Protein AF-A0A969YZE5-F1 (afdb_monomer)

Secondary structure (DSSP, 8-state):
-HHHHHHHHHHHHHHHHHHHHHHHHHHHHHHHHHH-HHHHTT-HHHHHHHHHHHHHHHHHHHHHHHHHHHHHHGGGTTS--S------HHHHHHHHHHHHHHHHHHHHHHHHHHHHHHHHHHTTS--TTSSHHHHHHHHHHHHHHHHHHHHHHHHHHHHHHHHHHHHHHHHHHGGGS--

pLDDT: mean 70.55, std 10.94, range [41.16, 87.12]

Nearest PDB structures (foldseek):
  9b8o-assembly1_b  TM=4.687E-01  e=3.119E+00  Rattus norvegicus
  7uwa-assembly1_i  TM=3.955E-01  e=4.416E+00  Citrus x limon

Solvent-accessible surface area (backbone atoms only — not comparable to full-atom values): 9768 Å² total; per-residue (Å²): 108,71,71,40,52,54,38,26,49,53,35,43,52,51,18,52,52,36,42,54,51,30,54,52,49,51,53,53,52,51,51,47,41,72,76,37,52,83,59,43,72,76,50,56,67,73,65,50,51,58,48,54,47,34,46,51,50,18,52,49,40,48,70,40,16,66,59,50,15,48,61,73,55,57,84,62,81,82,82,69,89,84,76,76,98,68,84,47,72,64,54,57,50,28,48,49,38,29,51,51,10,47,50,35,31,62,65,19,49,55,60,43,51,53,47,49,53,47,50,66,60,40,74,79,52,94,69,97,69,78,60,60,67,59,46,52,51,30,50,49,40,30,51,51,10,49,48,33,39,75,37,18,68,59,53,43,52,51,52,51,50,53,54,53,57,62,59,55,50,64,66,54,57,61,62,65,75,80,112

Foldseek 3Di:
DVLLVVLLVLLLVLLVVLVVVLVVLVVVLVVCCVVPVPVCVVCVPLSCVLSVVSNVVSVVSNVCSSVLSCVLPVVPPPDDDDDDPDDDPLSVQLSVLLSVLVSLQSVLVSQLVSLVVCVVVCVVPDDPDDSVVSNVVSVVSNVSSVCSNVCSNVVSVVVVVVVVVVVVVVVVVVVVVVD

Structure (mmCIF, N/CA/C/O backbone):
data_AF-A0A969YZE5-F1
#
_entry.id   AF-A0A969YZE5-F1
#
loop_
_atom_site.group_PDB
_atom_site.id
_atom_site.type_symbol
_atom_site.label_atom_id
_atom_site.label_alt_id
_atom_site.label_comp_id
_atom_site.label_asym_id
_atom_site.label_entity_id
_atom_site.label_seq_id
_atom_site.pdbx_PDB_ins_code
_atom_site.Cartn_x
_atom_site.Cartn_y
_atom_site.Cartn_z
_atom_site.occupancy
_atom_site.B_iso_or_equiv
_atom_site.auth_seq_id
_atom_site.auth_comp_id
_atom_site.auth_asym_id
_atom_site.auth_atom_id
_atom_site.pdbx_PDB_model_num
ATOM 1 N N . MET A 1 1 ? -1.142 8.779 23.238 1.00 59.53 1 MET A N 1
ATOM 2 C CA . MET A 1 1 ? 0.160 8.074 23.204 1.00 59.53 1 MET A CA 1
ATOM 3 C C . MET A 1 1 ? 0.037 6.647 22.682 1.00 59.53 1 MET A C 1
ATOM 5 O O . MET A 1 1 ? 0.421 6.433 21.545 1.00 59.53 1 MET A O 1
ATOM 9 N N . ILE A 1 2 ? -0.582 5.699 23.399 1.00 72.25 2 ILE A N 1
ATOM 10 C CA . ILE A 1 2 ? -0.561 4.268 23.009 1.00 72.25 2 ILE A CA 1
ATOM 11 C C . ILE A 1 2 ? -1.170 3.996 21.608 1.00 72.25 2 ILE A C 1
ATOM 13 O O . ILE A 1 2 ? -0.608 3.236 20.824 1.00 72.25 2 ILE A O 1
ATOM 17 N N . LYS A 1 3 ? -2.274 4.667 21.228 1.00 71.25 3 LYS A N 1
ATOM 18 C CA . LYS A 1 3 ? -2.877 4.526 19.879 1.00 71.25 3 LYS A CA 1
ATOM 19 C C . LYS A 1 3 ? -1.911 4.936 18.749 1.00 71.25 3 LYS A C 1
ATOM 21 O O . LYS A 1 3 ? -1.867 4.299 17.699 1.00 71.25 3 LYS A O 1
ATOM 26 N N . GLU A 1 4 ? -1.125 5.988 18.979 1.00 75.12 4 GLU A N 1
ATOM 27 C CA . GLU A 1 4 ? -0.140 6.495 18.013 1.00 75.12 4 GLU A CA 1
ATOM 28 C C . GLU A 1 4 ? 1.061 5.552 17.895 1.00 75.12 4 GLU A C 1
ATOM 30 O O . GLU A 1 4 ? 1.593 5.351 16.802 1.00 75.12 4 GLU A O 1
ATOM 35 N N . GLU A 1 5 ? 1.464 4.927 19.001 1.00 76.19 5 GLU A N 1
ATOM 36 C CA . GLU A 1 5 ? 2.539 3.934 19.019 1.00 76.19 5 GLU A CA 1
ATOM 37 C C . GLU A 1 5 ? 2.156 2.684 18.223 1.00 76.19 5 GLU A C 1
ATOM 39 O O . GLU A 1 5 ? 2.938 2.239 17.384 1.00 76.19 5 GLU A O 1
ATOM 44 N N . ILE A 1 6 ? 0.931 2.172 18.393 1.00 79.06 6 ILE A N 1
ATOM 45 C CA . ILE A 1 6 ? 0.433 1.006 17.643 1.00 79.06 6 ILE A CA 1
ATOM 46 C C . ILE A 1 6 ? 0.342 1.312 16.147 1.00 79.06 6 ILE A C 1
ATOM 48 O O . ILE A 1 6 ? 0.820 0.532 15.321 1.00 79.06 6 ILE A O 1
ATOM 52 N N . SER A 1 7 ? -0.229 2.461 15.776 1.00 74.62 7 SER A N 1
ATOM 53 C CA . SER A 1 7 ? -0.308 2.859 14.367 1.00 74.62 7 SER A CA 1
ATOM 54 C C . SER A 1 7 ? 1.078 3.101 13.760 1.00 74.62 7 SER A C 1
ATOM 56 O O . SER A 1 7 ? 1.314 2.732 12.607 1.00 74.62 7 SER A O 1
ATOM 58 N N . GLY A 1 8 ? 2.011 3.663 14.532 1.00 76.81 8 GLY A N 1
ATOM 59 C CA . GLY A 1 8 ? 3.400 3.835 14.115 1.00 76.81 8 GLY A CA 1
ATOM 60 C C . GLY A 1 8 ? 4.111 2.496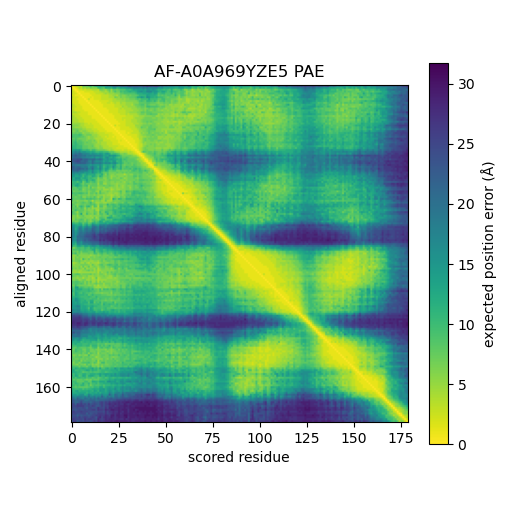 13.922 1.00 76.81 8 GLY A C 1
ATOM 61 O O . GLY A 1 8 ? 4.838 2.320 12.948 1.00 76.81 8 GLY A O 1
ATOM 62 N N . LEU A 1 9 ? 3.867 1.523 14.801 1.00 82.25 9 LEU A N 1
ATOM 63 C CA . LEU A 1 9 ? 4.423 0.177 14.681 1.00 82.25 9 LEU A CA 1
ATOM 64 C C . LEU A 1 9 ? 3.881 -0.544 13.440 1.00 82.25 9 LEU A C 1
ATOM 66 O O . LEU A 1 9 ? 4.660 -1.110 12.677 1.00 82.25 9 LEU A O 1
ATOM 70 N N . ALA A 1 10 ? 2.577 -0.448 13.176 1.00 78.94 10 ALA A N 1
ATOM 71 C CA . ALA A 1 10 ? 1.969 -1.026 11.979 1.00 78.94 10 ALA A CA 1
ATOM 72 C C . ALA A 1 10 ? 2.532 -0.414 10.684 1.00 78.94 10 ALA A C 1
ATOM 74 O O . ALA A 1 10 ? 2.828 -1.134 9.731 1.00 78.94 10 ALA A O 1
ATOM 75 N N . CYS A 1 11 ? 2.758 0.903 10.657 1.00 77.69 11 CYS A N 1
ATOM 76 C CA . CYS A 1 11 ? 3.344 1.574 9.496 1.00 77.69 11 CYS A CA 1
ATOM 77 C C . CYS A 1 11 ? 4.835 1.221 9.304 1.00 77.69 11 CYS A C 1
ATOM 79 O O . CYS A 1 11 ? 5.296 1.084 8.168 1.00 77.69 11 CYS A O 1
ATOM 81 N N . LYS A 1 12 ? 5.585 0.978 10.389 1.00 80.81 12 LYS A N 1
ATOM 82 C CA . LYS A 1 12 ? 6.951 0.425 10.317 1.00 80.81 12 LYS A CA 1
ATOM 83 C C . LYS A 1 12 ? 6.967 -1.000 9.772 1.00 80.81 12 LYS A C 1
ATOM 85 O O . LYS A 1 12 ? 7.773 -1.288 8.894 1.00 80.81 12 LYS A O 1
ATOM 90 N N . ILE A 1 13 ? 6.065 -1.871 10.230 1.00 83.88 13 ILE A N 1
ATOM 91 C CA . ILE A 1 13 ? 5.930 -3.239 9.699 1.00 83.88 13 ILE A CA 1
ATOM 92 C C . ILE A 1 13 ? 5.617 -3.196 8.199 1.00 83.88 13 ILE A C 1
ATOM 94 O O . ILE A 1 13 ? 6.260 -3.894 7.418 1.00 83.88 13 ILE A O 1
ATOM 98 N N . LEU A 1 14 ? 4.696 -2.321 7.782 1.00 78.31 14 LEU A N 1
ATOM 99 C CA . LEU A 1 14 ? 4.384 -2.106 6.369 1.00 78.31 14 LEU A CA 1
ATOM 100 C C . LEU A 1 14 ? 5.613 -1.638 5.574 1.00 78.31 14 LEU A C 1
ATOM 102 O O . LEU A 1 14 ? 5.843 -2.098 4.460 1.00 78.31 14 LEU A O 1
ATOM 106 N N . SER A 1 15 ? 6.437 -0.769 6.158 1.00 78.19 15 SER A N 1
ATOM 107 C CA . SER A 1 15 ? 7.680 -0.304 5.533 1.00 78.19 15 SER A CA 1
ATOM 108 C C . SER A 1 15 ? 8.686 -1.448 5.339 1.00 78.19 15 SER A C 1
ATOM 110 O O . SER A 1 15 ? 9.260 -1.578 4.261 1.00 78.19 15 SER A O 1
ATOM 112 N N . VAL A 1 16 ? 8.862 -2.321 6.341 1.00 82.38 16 VAL A N 1
ATOM 113 C CA . VAL A 1 16 ? 9.716 -3.522 6.222 1.00 82.38 16 VAL A CA 1
ATOM 114 C C . VAL A 1 16 ? 9.190 -4.459 5.137 1.00 82.38 16 VAL A C 1
ATOM 116 O O . VAL A 1 16 ? 9.967 -4.941 4.316 1.00 82.38 16 VAL A O 1
ATOM 119 N N . PHE A 1 17 ? 7.875 -4.678 5.089 1.00 82.38 17 PHE A N 1
ATOM 120 C CA . PHE A 1 17 ? 7.246 -5.486 4.045 1.00 82.38 17 PHE A CA 1
ATOM 121 C C . PHE A 1 17 ? 7.561 -4.951 2.639 1.00 82.38 17 PHE A C 1
ATOM 123 O O . PHE A 1 17 ? 7.931 -5.724 1.757 1.00 82.38 17 PHE A O 1
ATOM 130 N N . LEU A 1 18 ? 7.484 -3.634 2.433 1.00 77.00 18 LEU A N 1
ATOM 131 C CA . LEU A 1 18 ? 7.808 -3.014 1.144 1.00 77.00 18 LEU A CA 1
ATOM 132 C C . LEU A 1 18 ? 9.277 -3.175 0.760 1.00 77.00 18 LEU A C 1
ATOM 134 O O . LEU A 1 18 ? 9.576 -3.390 -0.411 1.00 77.00 18 LEU A O 1
ATOM 138 N N . ILE A 1 19 ? 10.191 -3.120 1.731 1.00 78.75 19 ILE A N 1
ATOM 139 C CA . ILE A 1 19 ? 11.612 -3.392 1.483 1.00 78.75 19 ILE A CA 1
ATOM 140 C C . ILE A 1 19 ? 11.794 -4.839 1.012 1.00 78.75 19 ILE A C 1
ATOM 142 O O . ILE A 1 19 ? 12.461 -5.066 0.005 1.00 78.75 19 ILE A O 1
ATOM 146 N N . ILE A 1 20 ? 11.162 -5.810 1.682 1.00 83.25 20 ILE A N 1
ATOM 147 C CA . ILE A 1 20 ? 11.205 -7.228 1.281 1.00 83.25 20 ILE A CA 1
ATOM 148 C C . ILE A 1 20 ? 10.655 -7.401 -0.140 1.00 83.25 20 ILE A C 1
ATOM 150 O O . ILE A 1 20 ? 11.254 -8.093 -0.964 1.00 83.25 20 ILE A O 1
ATOM 154 N N . GLN A 1 21 ? 9.542 -6.737 -0.451 1.00 77.56 21 GLN A N 1
ATOM 155 C CA . GLN A 1 21 ? 8.945 -6.777 -1.782 1.00 77.56 21 GLN A CA 1
ATOM 156 C C . GLN A 1 21 ? 9.867 -6.146 -2.839 1.00 77.56 21 GLN A C 1
ATOM 158 O O . GLN A 1 21 ? 10.036 -6.709 -3.920 1.00 77.56 21 GLN A O 1
ATOM 163 N N . GLY A 1 22 ? 10.539 -5.040 -2.506 1.00 74.50 22 GLY A N 1
ATOM 164 C CA . GLY A 1 22 ? 11.567 -4.423 -3.343 1.00 74.50 22 GLY A CA 1
ATOM 165 C C . GLY A 1 22 ? 12.735 -5.370 -3.627 1.00 74.50 22 GLY A C 1
ATOM 166 O O . GLY A 1 22 ? 13.152 -5.493 -4.775 1.00 74.50 22 GLY A O 1
ATOM 167 N N . VAL A 1 23 ? 13.213 -6.111 -2.622 1.00 80.62 23 VAL A N 1
ATOM 168 C CA . VAL A 1 23 ? 14.259 -7.137 -2.799 1.00 80.62 23 VAL A CA 1
ATOM 169 C C . VAL A 1 23 ? 13.782 -8.273 -3.708 1.00 80.62 23 VAL A C 1
ATOM 171 O O . VAL A 1 23 ? 14.517 -8.702 -4.595 1.00 80.62 23 VAL A O 1
ATOM 174 N N . SER A 1 24 ? 12.539 -8.734 -3.554 1.00 79.81 24 SER A N 1
ATOM 175 C CA . SER A 1 24 ? 11.957 -9.738 -4.457 1.00 79.81 24 SER A CA 1
ATOM 176 C C . SER A 1 24 ? 11.864 -9.226 -5.901 1.00 79.81 24 SER A C 1
ATOM 178 O O . SER A 1 24 ? 12.155 -9.967 -6.842 1.00 79.81 24 SER A O 1
ATOM 180 N N . ALA A 1 25 ? 11.550 -7.943 -6.095 1.00 74.25 25 ALA A N 1
ATOM 181 C CA . ALA A 1 25 ? 11.562 -7.324 -7.416 1.00 74.25 25 ALA A CA 1
ATOM 182 C C . ALA A 1 25 ? 12.969 -7.310 -8.046 1.00 74.25 25 ALA A C 1
ATOM 184 O O . ALA A 1 25 ? 13.076 -7.535 -9.251 1.00 74.25 25 ALA A O 1
ATOM 185 N N . ILE A 1 26 ? 14.042 -7.138 -7.252 1.00 76.94 26 ILE A N 1
ATOM 186 C CA . ILE A 1 26 ? 15.436 -7.271 -7.733 1.00 76.94 26 ILE A CA 1
ATOM 187 C C . ILE A 1 26 ? 15.661 -8.663 -8.322 1.00 76.94 26 ILE A C 1
ATOM 189 O O . ILE A 1 26 ? 16.202 -8.782 -9.420 1.00 76.94 26 ILE A O 1
ATOM 193 N N . ALA A 1 27 ? 15.232 -9.711 -7.614 1.00 78.94 27 ALA A N 1
ATOM 194 C CA . ALA A 1 27 ? 15.405 -11.086 -8.073 1.00 78.94 27 ALA A CA 1
ATOM 195 C C . ALA A 1 27 ? 14.699 -11.323 -9.419 1.00 78.94 27 ALA A C 1
ATOM 197 O O . ALA A 1 27 ? 15.311 -11.849 -10.346 1.00 78.94 27 ALA A O 1
ATOM 198 N N . ASN A 1 28 ? 13.460 -10.843 -9.566 1.00 76.12 28 ASN A N 1
ATOM 199 C CA . ASN A 1 28 ? 12.699 -10.963 -10.815 1.00 76.12 28 ASN A CA 1
ATOM 200 C C . ASN A 1 28 ? 13.362 -10.219 -11.982 1.00 76.12 28 ASN A C 1
ATOM 202 O O . ASN A 1 28 ? 13.435 -10.736 -13.097 1.00 76.12 28 ASN A O 1
ATOM 206 N N . VAL A 1 29 ? 13.875 -9.015 -11.720 1.00 73.94 29 VAL A N 1
ATOM 207 C CA . VAL A 1 29 ? 14.637 -8.223 -12.692 1.00 73.94 29 VAL A CA 1
ATOM 208 C C . VAL A 1 29 ? 15.894 -8.967 -13.142 1.00 73.94 29 VAL A C 1
ATOM 210 O O . VAL A 1 29 ? 16.181 -9.031 -14.339 1.00 73.94 29 VAL A O 1
ATOM 213 N N . LEU A 1 30 ? 16.623 -9.568 -12.202 1.00 77.38 30 LEU A N 1
ATOM 214 C CA . LEU A 1 30 ? 17.835 -10.324 -12.495 1.00 77.38 30 LEU A CA 1
ATOM 215 C C . LEU A 1 30 ? 17.526 -11.559 -13.355 1.00 77.38 30 LEU A C 1
ATOM 217 O O . LEU A 1 30 ? 18.186 -11.786 -14.368 1.00 77.38 30 LEU A O 1
ATOM 221 N N . THR A 1 31 ? 16.478 -12.315 -13.011 1.00 77.94 31 THR A N 1
ATOM 222 C CA . THR A 1 31 ? 16.008 -13.462 -13.804 1.00 77.94 31 THR A CA 1
ATOM 223 C C . THR A 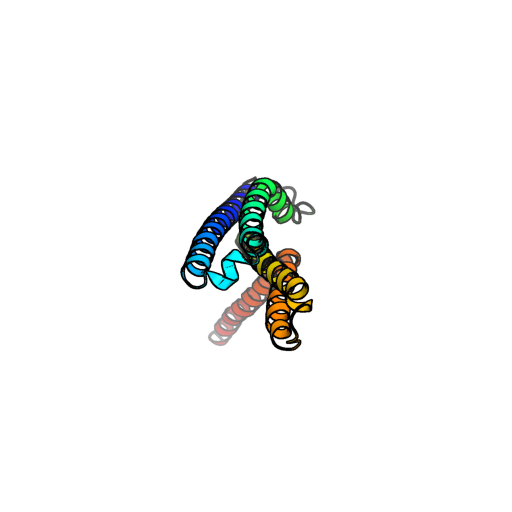1 31 ? 15.595 -13.047 -15.216 1.00 77.94 31 THR A C 1
ATOM 225 O O . THR A 1 31 ? 15.929 -13.743 -16.178 1.00 77.94 31 THR A O 1
ATOM 228 N N . TYR A 1 32 ? 14.918 -11.906 -15.367 1.00 70.50 32 TYR A N 1
ATOM 229 C CA . TYR A 1 32 ? 14.543 -11.367 -16.677 1.00 70.50 32 TYR A CA 1
ATOM 230 C C . TYR A 1 32 ? 15.773 -11.044 -17.535 1.00 70.50 32 TYR A C 1
ATOM 232 O O . TYR A 1 32 ? 15.811 -11.392 -18.716 1.00 70.50 32 TYR A O 1
ATOM 240 N N . TYR A 1 33 ? 16.810 -10.454 -16.935 1.00 71.75 33 TYR A N 1
ATOM 241 C CA . TYR A 1 33 ? 18.056 -10.130 -17.631 1.00 71.75 33 TYR A CA 1
ATOM 242 C C . TYR A 1 33 ? 18.802 -11.385 -18.113 1.00 71.75 33 TYR A C 1
ATOM 244 O O . TYR A 1 33 ? 19.289 -11.418 -19.242 1.00 71.75 33 TYR A O 1
ATOM 252 N N . ILE A 1 34 ? 18.835 -12.440 -17.291 1.00 79.12 34 ILE A N 1
ATOM 253 C CA . ILE A 1 34 ? 19.466 -13.726 -17.634 1.00 79.12 34 ILE A CA 1
ATOM 254 C C . ILE A 1 34 ? 18.684 -14.455 -18.737 1.00 79.12 34 ILE A C 1
ATOM 256 O O . ILE A 1 34 ? 19.278 -15.010 -19.658 1.00 79.12 34 ILE A O 1
ATOM 260 N N . THR A 1 35 ? 17.351 -14.450 -18.661 1.00 79.62 35 THR A N 1
ATOM 261 C CA . THR A 1 35 ? 16.489 -15.247 -19.554 1.00 79.62 35 THR A CA 1
ATOM 262 C C . THR A 1 35 ? 16.233 -14.555 -20.898 1.00 79.62 35 THR A C 1
ATOM 264 O O . THR A 1 35 ? 15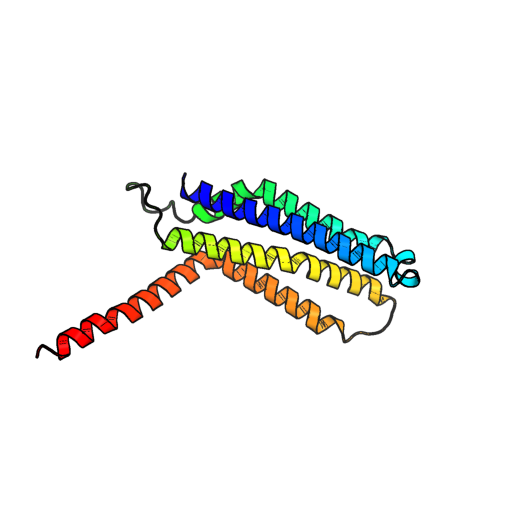.887 -15.205 -21.881 1.00 79.62 35 THR A O 1
ATOM 267 N N . SER A 1 36 ? 16.369 -13.228 -20.980 1.00 69.12 36 SER A N 1
ATOM 268 C CA . SER A 1 36 ? 16.076 -12.447 -22.194 1.00 69.12 36 SER A CA 1
ATOM 269 C C . SER A 1 36 ? 17.115 -11.343 -22.457 1.00 69.12 36 SER A C 1
ATOM 271 O O . SER A 1 36 ? 16.783 -10.151 -22.464 1.00 69.12 36 SER A O 1
ATOM 273 N N . PRO A 1 37 ? 18.377 -11.715 -22.751 1.00 67.06 37 PRO A N 1
ATOM 274 C CA . PRO A 1 37 ? 19.487 -10.767 -22.884 1.00 67.06 37 PRO A CA 1
ATOM 275 C C . PRO A 1 37 ? 19.309 -9.761 -24.036 1.00 67.06 37 PRO A C 1
ATOM 277 O O . PRO A 1 37 ? 19.717 -8.605 -23.920 1.00 67.06 37 PRO A O 1
ATOM 280 N N . ASN A 1 38 ? 18.628 -10.150 -25.121 1.00 66.69 38 ASN A N 1
ATOM 281 C CA . ASN A 1 38 ? 18.410 -9.281 -26.288 1.00 66.69 38 ASN A CA 1
ATOM 282 C C . ASN A 1 38 ? 17.476 -8.087 -26.016 1.00 66.69 38 ASN A C 1
ATOM 284 O O . ASN A 1 38 ? 17.569 -7.072 -26.705 1.00 66.69 38 ASN A O 1
ATOM 288 N N . ILE A 1 39 ? 16.583 -8.188 -25.026 1.00 61.41 39 ILE A N 1
ATOM 289 C CA . ILE A 1 39 ? 15.653 -7.109 -24.653 1.00 61.41 39 ILE A CA 1
ATOM 290 C C . ILE A 1 39 ? 16.242 -6.291 -23.496 1.00 61.41 39 ILE A C 1
ATOM 292 O O . ILE A 1 39 ? 16.177 -5.061 -23.513 1.00 61.41 39 ILE A O 1
ATOM 296 N N . GLY A 1 40 ? 16.894 -6.960 -22.536 1.00 56.16 40 GLY A N 1
ATOM 297 C CA . GLY A 1 40 ? 17.511 -6.323 -21.369 1.00 56.16 40 GLY A CA 1
ATOM 298 C C . GLY A 1 40 ? 18.617 -5.320 -21.711 1.00 56.16 40 GLY A C 1
ATOM 299 O O . GLY A 1 40 ? 18.756 -4.309 -21.025 1.00 56.16 40 GLY A O 1
ATOM 300 N N . ASN A 1 41 ? 19.362 -5.543 -22.797 1.00 59.78 41 ASN A N 1
ATOM 301 C CA . ASN A 1 41 ? 20.464 -4.659 -23.185 1.00 59.78 41 ASN A CA 1
ATOM 302 C C . ASN A 1 41 ? 20.018 -3.430 -24.002 1.00 59.78 41 ASN A C 1
ATOM 304 O O . ASN A 1 41 ? 20.753 -2.453 -24.109 1.00 59.78 41 ASN A O 1
ATOM 308 N N . LYS A 1 42 ? 18.805 -3.459 -24.575 1.00 62.78 42 LYS A N 1
ATOM 309 C CA . LYS A 1 42 ? 18.295 -2.387 -25.446 1.00 62.78 42 LYS A CA 1
ATOM 310 C C . LYS A 1 42 ? 17.679 -1.225 -24.654 1.00 62.78 42 LYS A C 1
ATOM 312 O O . LYS A 1 42 ? 17.691 -0.096 -25.132 1.00 62.78 42 LYS A O 1
ATOM 317 N N . TYR A 1 43 ? 17.193 -1.490 -23.435 1.00 61.19 43 TYR A N 1
ATOM 318 C CA . TYR A 1 43 ? 16.569 -0.491 -22.555 1.00 61.19 43 TYR A CA 1
ATOM 319 C C . TYR A 1 43 ? 16.887 -0.740 -21.067 1.00 61.19 43 TYR A C 1
ATOM 321 O O . TYR A 1 43 ? 15.974 -1.006 -20.280 1.00 61.19 43 TYR A O 1
ATOM 329 N N . PRO A 1 44 ? 18.159 -0.626 -20.635 1.00 60.22 44 PRO A N 1
ATOM 330 C CA . PRO A 1 44 ? 18.531 -0.894 -19.244 1.00 60.22 44 PRO A CA 1
ATOM 331 C C . PRO A 1 44 ? 17.790 0.025 -18.253 1.00 60.22 44 PRO A C 1
ATOM 333 O O . PRO A 1 44 ? 17.400 -0.412 -17.174 1.00 60.22 44 PRO A O 1
ATOM 336 N N . GLY A 1 45 ? 17.504 1.277 -18.635 1.00 58.97 45 GLY A N 1
ATOM 337 C CA . GLY A 1 45 ? 16.854 2.262 -17.762 1.00 58.97 45 GLY A CA 1
ATOM 338 C C . GLY A 1 45 ? 15.418 1.921 -17.338 1.00 58.97 45 GLY A C 1
ATOM 339 O O . GLY A 1 45 ? 15.030 2.239 -16.217 1.00 58.97 45 GLY A O 1
ATOM 340 N N . ASN A 1 46 ? 14.640 1.230 -18.180 1.00 59.09 46 ASN A N 1
ATOM 341 C CA . ASN A 1 46 ? 13.234 0.917 -17.874 1.00 59.09 46 ASN A CA 1
ATOM 342 C C . ASN A 1 46 ? 13.101 -0.176 -16.795 1.00 59.09 46 ASN A C 1
ATOM 344 O O . ASN A 1 46 ? 12.079 -0.284 -16.124 1.00 59.09 46 ASN A O 1
ATOM 348 N N . ILE A 1 47 ? 14.158 -0.967 -16.602 1.00 63.34 47 ILE A N 1
ATOM 349 C CA . ILE A 1 47 ? 14.193 -2.096 -15.670 1.00 63.34 47 ILE A CA 1
ATOM 350 C C . ILE A 1 47 ? 14.588 -1.637 -14.255 1.00 63.34 47 ILE A C 1
ATOM 352 O O . ILE A 1 47 ? 14.023 -2.107 -13.268 1.00 63.34 47 ILE A O 1
ATOM 356 N N . PHE A 1 48 ? 15.515 -0.678 -14.136 1.00 67.19 48 PHE A N 1
ATOM 357 C CA . PHE A 1 48 ? 15.951 -0.147 -12.836 1.00 67.19 48 PHE A CA 1
ATOM 358 C C . PHE A 1 48 ? 14.970 0.862 -12.224 1.00 67.19 48 PHE A C 1
ATOM 360 O O . PHE A 1 48 ? 14.934 1.024 -11.004 1.00 67.19 48 PHE A O 1
ATOM 367 N N . PHE A 1 49 ? 14.152 1.524 -13.045 1.00 68.31 49 PHE A N 1
ATOM 368 C CA . PHE A 1 49 ? 13.198 2.538 -12.592 1.00 68.31 49 PHE A CA 1
ATOM 369 C C . PHE A 1 49 ? 12.181 2.030 -11.547 1.00 68.31 49 PHE A C 1
ATOM 371 O O . PHE A 1 49 ? 12.088 2.639 -10.477 1.00 68.31 49 PHE A O 1
ATOM 378 N N . PRO A 1 50 ? 11.461 0.907 -11.764 1.00 67.50 50 PRO A N 1
ATOM 379 C CA . PRO A 1 50 ? 10.548 0.374 -10.751 1.00 67.50 50 PRO A CA 1
ATOM 380 C C . PRO A 1 50 ? 11.283 -0.066 -9.477 1.00 67.50 50 PRO A C 1
ATOM 382 O O . PRO A 1 50 ? 10.739 0.072 -8.384 1.00 67.50 50 PRO A O 1
ATOM 385 N N . LEU A 1 51 ? 12.534 -0.526 -9.594 1.00 69.25 51 LEU A N 1
ATOM 386 C CA . LEU A 1 51 ? 13.358 -0.953 -8.464 1.00 69.25 51 LEU A CA 1
ATOM 387 C C . LEU A 1 51 ? 13.643 0.190 -7.487 1.00 69.25 51 LEU A C 1
ATOM 389 O O . LEU A 1 51 ? 13.381 0.093 -6.287 1.00 69.25 51 LEU A O 1
ATOM 393 N N . ILE A 1 52 ? 14.164 1.290 -8.035 1.00 73.75 52 ILE A N 1
ATOM 394 C CA . ILE A 1 52 ? 14.459 2.513 -7.291 1.00 73.75 52 ILE A CA 1
ATOM 395 C C . ILE A 1 52 ? 13.177 3.023 -6.651 1.00 73.75 52 ILE A C 1
ATOM 397 O O . ILE A 1 52 ? 13.190 3.408 -5.488 1.00 73.75 52 ILE A O 1
ATOM 401 N N . PHE A 1 53 ? 12.058 2.944 -7.368 1.00 72.12 53 PHE A N 1
ATOM 402 C CA . PHE A 1 53 ? 10.777 3.416 -6.874 1.00 72.12 53 PHE A CA 1
ATOM 403 C C . PHE A 1 53 ? 10.261 2.629 -5.657 1.00 72.12 53 PHE A C 1
ATOM 405 O O . PHE A 1 53 ? 9.820 3.251 -4.693 1.00 72.12 53 PHE A O 1
ATOM 412 N N . TYR A 1 54 ? 10.368 1.293 -5.642 1.00 70.81 54 TYR A N 1
ATOM 413 C CA . TYR A 1 54 ? 9.997 0.477 -4.472 1.00 70.81 54 TYR A CA 1
ATOM 414 C C . TYR A 1 54 ? 10.833 0.817 -3.233 1.00 70.81 54 TYR A C 1
ATOM 416 O O . TYR A 1 54 ? 10.286 0.985 -2.141 1.00 70.81 54 TYR A O 1
ATOM 424 N N . VAL A 1 55 ? 12.151 0.958 -3.396 1.00 74.50 55 VAL A N 1
ATOM 425 C CA . VAL A 1 55 ? 13.062 1.300 -2.291 1.00 74.50 55 VAL A CA 1
ATOM 426 C C . VAL A 1 55 ? 12.780 2.711 -1.777 1.00 74.50 55 VAL A C 1
ATOM 428 O O . VAL A 1 55 ? 12.695 2.930 -0.568 1.00 74.50 55 VAL A O 1
ATOM 431 N N . LEU A 1 56 ? 12.570 3.662 -2.688 1.00 80.56 56 LEU A N 1
ATOM 432 C CA . LEU A 1 56 ? 12.284 5.054 -2.354 1.00 80.56 56 LEU A CA 1
ATOM 433 C C . LEU A 1 56 ? 10.929 5.178 -1.646 1.00 80.56 56 LEU A C 1
ATOM 435 O O . LEU A 1 56 ? 10.853 5.852 -0.623 1.00 80.56 56 LEU A O 1
ATOM 439 N N . LEU A 1 57 ? 9.896 4.456 -2.098 1.00 74.38 57 LEU A N 1
ATOM 440 C CA . LEU A 1 57 ? 8.607 4.353 -1.403 1.00 74.38 57 LEU A CA 1
ATOM 441 C C . LEU A 1 57 ? 8.741 3.740 -0.007 1.00 74.38 57 LEU A C 1
ATOM 443 O O . LEU A 1 57 ? 8.143 4.259 0.932 1.00 74.38 57 LEU A O 1
ATOM 447 N N . GLY A 1 58 ? 9.518 2.665 0.149 1.00 76.75 58 GLY A N 1
ATOM 448 C CA . GLY A 1 58 ? 9.751 2.030 1.449 1.00 76.75 58 GLY A CA 1
ATOM 449 C C . GLY A 1 58 ? 10.425 2.975 2.448 1.00 76.75 58 GLY A C 1
ATOM 450 O O . GLY A 1 58 ? 9.973 3.102 3.586 1.00 76.75 58 GLY A O 1
ATOM 451 N N . ILE A 1 59 ? 11.456 3.705 2.007 1.00 79.69 59 ILE A N 1
ATOM 452 C CA . ILE A 1 59 ? 12.143 4.724 2.818 1.00 79.69 59 ILE A CA 1
ATOM 453 C C . ILE A 1 59 ? 11.197 5.884 3.144 1.00 79.69 59 ILE A C 1
ATOM 455 O O . ILE A 1 59 ? 11.155 6.353 4.285 1.00 79.69 59 ILE A O 1
ATOM 459 N N . LEU A 1 60 ? 10.410 6.337 2.166 1.00 77.00 60 LEU A N 1
ATOM 460 C CA . LEU A 1 60 ? 9.453 7.418 2.366 1.00 77.00 60 LEU A CA 1
ATOM 461 C C . LEU A 1 60 ? 8.393 7.012 3.395 1.00 77.00 60 LEU A C 1
ATOM 463 O O . LEU A 1 60 ? 8.143 7.766 4.330 1.00 77.00 60 LEU A O 1
ATOM 467 N N . LEU A 1 61 ? 7.829 5.805 3.299 1.00 73.75 61 LEU A N 1
ATOM 468 C CA . LEU A 1 61 ? 6.886 5.297 4.298 1.00 73.75 61 LEU A CA 1
ATOM 469 C C . LEU A 1 61 ? 7.516 5.175 5.684 1.00 73.75 61 LEU A C 1
ATOM 471 O O . LEU A 1 61 ? 6.865 5.521 6.670 1.00 73.75 61 LEU A O 1
ATOM 475 N N . TRP A 1 62 ? 8.778 4.756 5.771 1.00 80.50 62 TRP A N 1
ATOM 476 C CA . TRP A 1 62 ? 9.483 4.669 7.046 1.00 80.50 62 TRP A CA 1
ATOM 477 C C . TRP A 1 62 ? 9.593 6.039 7.728 1.00 80.50 62 TRP A C 1
ATOM 479 O O . TRP A 1 62 ? 9.268 6.179 8.908 1.00 80.50 62 TRP A O 1
ATOM 489 N N . ILE A 1 63 ? 9.991 7.073 6.979 1.00 77.75 63 ILE A N 1
ATOM 490 C CA . ILE A 1 63 ? 10.112 8.448 7.488 1.00 77.75 63 ILE A CA 1
ATOM 491 C C . ILE A 1 63 ? 8.731 9.030 7.821 1.00 77.75 63 ILE A C 1
ATOM 493 O O . ILE A 1 63 ? 8.539 9.653 8.869 1.00 77.75 63 ILE A O 1
ATOM 497 N N . PHE A 1 64 ? 7.742 8.810 6.953 1.00 76.62 64 PHE A N 1
ATOM 498 C CA . PHE A 1 64 ? 6.389 9.337 7.125 1.00 76.62 64 PHE A CA 1
ATOM 499 C C . PHE A 1 64 ? 5.540 8.544 8.120 1.00 76.62 64 PHE A C 1
ATOM 501 O O . PHE A 1 64 ? 4.487 9.041 8.514 1.00 76.62 64 PHE A O 1
ATOM 508 N N . SER A 1 65 ? 6.000 7.387 8.601 1.00 75.88 65 SER A N 1
ATOM 509 C CA . SER A 1 65 ? 5.300 6.526 9.564 1.00 75.88 65 SER A CA 1
ATOM 510 C C . SER A 1 65 ? 4.776 7.298 10.776 1.00 75.88 65 SER A C 1
ATOM 512 O O . SER A 1 65 ? 3.613 7.171 11.159 1.00 75.88 65 SER A O 1
ATOM 514 N N . ASN A 1 66 ? 5.599 8.181 11.346 1.00 73.31 66 ASN A N 1
ATOM 515 C CA . ASN A 1 66 ? 5.204 8.984 12.505 1.00 73.31 66 ASN A CA 1
ATOM 516 C C . ASN A 1 66 ? 4.149 10.049 12.155 1.00 73.31 66 ASN A C 1
ATOM 518 O O . ASN A 1 66 ? 3.308 10.394 12.984 1.00 73.31 66 ASN A O 1
ATOM 522 N N . LYS A 1 67 ? 4.175 10.577 10.926 1.00 74.81 67 LYS A N 1
ATOM 523 C CA . LYS A 1 67 ? 3.232 11.597 10.442 1.00 74.81 67 LYS A CA 1
ATOM 524 C C . LYS A 1 67 ? 1.894 10.971 10.030 1.00 74.81 67 LYS A C 1
ATOM 526 O O . LYS A 1 67 ? 0.844 11.537 10.324 1.00 74.81 67 LYS A O 1
ATOM 531 N N . LEU A 1 68 ? 1.938 9.789 9.414 1.00 72.00 68 LEU A N 1
ATOM 532 C CA . LEU A 1 68 ? 0.779 8.969 9.057 1.00 72.00 68 LEU A CA 1
ATOM 533 C C . LEU A 1 68 ? 0.057 8.452 10.300 1.00 72.00 68 LEU A C 1
ATOM 535 O O . LEU A 1 68 ? -1.162 8.569 10.365 1.00 72.00 68 LEU A O 1
ATOM 539 N N . SER A 1 69 ? 0.798 7.985 11.309 1.00 71.50 69 SER A N 1
ATOM 540 C CA . SER A 1 69 ? 0.224 7.577 12.597 1.00 71.50 69 SER A CA 1
ATOM 541 C C . SER A 1 69 ? -0.585 8.708 13.235 1.00 71.50 69 SER A C 1
ATOM 543 O O . SER A 1 69 ? -1.764 8.533 13.539 1.00 71.50 69 SER A O 1
ATOM 545 N N . LYS A 1 70 ? -0.010 9.916 13.303 1.00 73.12 70 LYS A N 1
ATOM 546 C CA . LYS A 1 70 ? -0.731 11.104 13.782 1.00 73.12 70 LYS A CA 1
ATOM 547 C C . LYS A 1 70 ? -1.962 11.423 12.938 1.00 73.12 70 LYS A C 1
ATOM 549 O O . LYS A 1 70 ? -2.980 11.821 13.481 1.00 73.12 70 LYS A O 1
ATOM 554 N N . MET A 1 71 ? -1.910 11.263 11.617 1.00 69.75 71 MET A N 1
ATOM 555 C CA . MET A 1 71 ? -3.081 11.488 10.761 1.00 69.75 71 MET A CA 1
ATOM 556 C C . MET A 1 71 ? -4.194 10.458 11.017 1.00 69.75 71 MET A C 1
ATOM 558 O O . MET A 1 71 ? -5.371 10.818 11.004 1.00 69.75 71 MET A O 1
ATOM 562 N N . MET A 1 72 ? -3.832 9.198 11.275 1.00 67.56 72 MET A N 1
ATOM 563 C CA . MET A 1 72 ? -4.775 8.113 11.561 1.00 67.56 72 MET A CA 1
ATOM 564 C C . MET A 1 72 ? -5.456 8.274 12.929 1.00 67.56 72 MET A C 1
ATOM 566 O O . MET A 1 72 ? -6.627 7.917 13.059 1.00 67.56 72 MET A O 1
ATOM 570 N N . THR A 1 73 ? -4.769 8.849 13.923 1.00 67.50 73 THR A N 1
ATOM 571 C CA . THR A 1 73 ? -5.281 9.031 15.295 1.00 67.50 73 THR A CA 1
ATOM 572 C C . THR A 1 73 ? -5.904 10.405 15.563 1.00 67.50 73 THR A C 1
ATOM 574 O O . THR A 1 73 ? -6.797 10.518 16.399 1.00 67.50 73 THR A O 1
ATOM 577 N N . LYS A 1 74 ? -5.490 11.466 14.854 1.00 63.16 74 LYS A N 1
ATOM 578 C CA . LYS A 1 74 ? -5.905 12.858 15.137 1.00 63.16 74 LYS A CA 1
ATOM 579 C C . LYS A 1 74 ? -7.383 13.150 14.868 1.00 63.16 74 LYS A C 1
ATOM 581 O O . LYS A 1 74 ? -7.912 14.126 15.384 1.00 63.16 74 LYS A O 1
ATOM 586 N N . LYS A 1 75 ? -8.092 12.318 14.103 1.00 57.19 75 LYS A N 1
ATOM 587 C CA . LYS A 1 75 ? -9.524 12.536 13.811 1.00 57.19 75 LYS A CA 1
ATOM 588 C C . LYS A 1 75 ? -10.465 12.257 14.999 1.00 57.19 75 LYS A C 1
ATOM 590 O O . LYS A 1 75 ? -11.675 12.288 14.815 1.00 57.19 75 LYS A O 1
ATOM 595 N N . GLU A 1 76 ? -9.928 11.943 16.174 1.00 54.38 76 GLU A N 1
ATOM 596 C CA . GLU A 1 76 ? -10.688 11.593 17.383 1.00 54.38 76 GLU A CA 1
ATOM 597 C C . GLU A 1 76 ? -10.560 12.641 18.502 1.00 54.38 76 GLU A C 1
ATOM 599 O O . GLU A 1 76 ? -11.232 12.545 19.520 1.00 54.38 76 GLU A O 1
ATOM 604 N N . SER A 1 77 ? -9.733 13.676 18.326 1.00 47.44 77 SER A N 1
ATOM 605 C CA . SER A 1 77 ? -9.451 14.671 19.368 1.00 47.44 77 SER A CA 1
ATOM 606 C C . SER A 1 77 ? -10.386 15.886 19.330 1.00 47.44 77 SER A C 1
ATOM 608 O O . SER A 1 77 ? -9.922 17.012 19.506 1.00 47.44 77 SER A O 1
ATOM 610 N N . SER A 1 78 ? -11.672 15.684 19.044 1.00 44.78 78 SER A N 1
ATOM 611 C CA . SER A 1 78 ? -12.660 16.772 19.048 1.00 44.78 78 SER A CA 1
ATOM 612 C C . SER A 1 78 ? -13.739 16.646 20.116 1.00 44.78 78 SER A C 1
ATOM 614 O O . SER A 1 78 ? -14.455 17.624 20.268 1.00 44.78 78 SER A O 1
ATOM 616 N N . A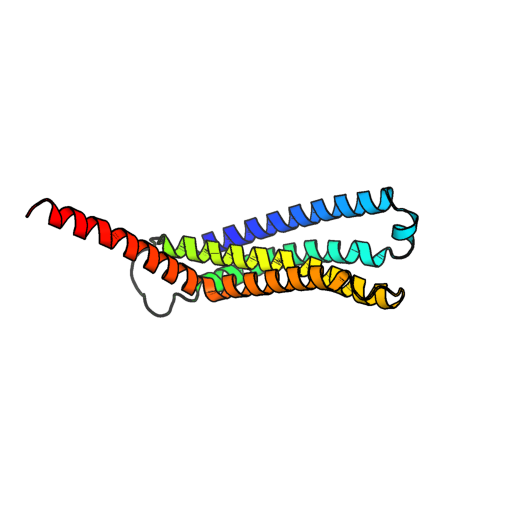SP A 1 79 ? -13.871 15.524 20.842 1.00 45.41 79 ASP A N 1
ATOM 617 C CA . ASP A 1 79 ? -15.008 15.416 21.775 1.00 45.41 79 ASP A CA 1
ATOM 618 C C . ASP A 1 79 ? -14.888 14.442 22.961 1.00 45.41 79 ASP A C 1
ATOM 620 O O . ASP A 1 79 ? -15.903 14.070 23.518 1.00 45.41 79 ASP A O 1
ATOM 624 N N . ASP A 1 80 ? -13.691 14.030 23.393 1.00 43.66 80 ASP A N 1
ATOM 625 C CA . ASP A 1 80 ? -13.566 13.291 24.667 1.00 43.66 80 ASP A CA 1
ATOM 626 C C . ASP A 1 80 ? -12.250 13.641 25.371 1.00 43.66 80 ASP A C 1
ATOM 628 O O . ASP A 1 80 ? -11.256 12.908 25.392 1.00 43.66 80 ASP A O 1
ATOM 632 N N . SER A 1 81 ? -12.229 14.847 25.933 1.00 47.12 81 SER A N 1
ATOM 633 C CA . SER A 1 81 ? -11.357 15.169 27.056 1.00 47.12 81 SER A CA 1
ATOM 634 C C . SER A 1 81 ? -11.870 14.430 28.294 1.00 47.12 81 SER A C 1
ATOM 636 O O . SER A 1 81 ? -12.972 14.719 28.746 1.00 47.12 81 SER A O 1
ATOM 638 N N . ASN A 1 82 ? -11.031 13.557 28.858 1.00 49.84 82 ASN A N 1
ATOM 639 C CA . ASN A 1 82 ? -11.259 12.709 30.037 1.00 49.84 82 ASN A CA 1
ATOM 640 C C . ASN A 1 82 ? -12.051 11.421 29.777 1.00 49.84 82 ASN A C 1
ATOM 642 O O . ASN A 1 82 ? -13.261 11.393 29.912 1.00 49.84 82 ASN A O 1
ATOM 646 N N . GLU A 1 83 ? -11.340 10.321 29.525 1.00 41.16 83 GLU A N 1
ATOM 647 C CA . GLU A 1 83 ? -11.261 9.194 30.467 1.00 41.16 83 GLU A CA 1
ATOM 648 C C . GLU A 1 83 ? -10.514 8.010 29.835 1.00 41.16 83 GLU A C 1
ATOM 650 O O . GLU A 1 83 ? -10.878 7.490 28.789 1.00 41.16 83 GLU A O 1
ATOM 655 N N . ASN A 1 84 ? -9.475 7.560 30.540 1.00 43.69 84 ASN A N 1
ATOM 656 C CA . ASN A 1 84 ? -8.846 6.246 30.446 1.00 43.69 84 ASN A CA 1
ATOM 657 C C . ASN A 1 84 ? -8.213 5.819 29.106 1.00 43.69 84 ASN A C 1
ATOM 659 O O . ASN A 1 84 ? -8.827 5.646 28.061 1.00 43.69 84 ASN A O 1
ATOM 663 N N . THR A 1 85 ? -6.930 5.491 29.219 1.00 54.56 85 THR A N 1
ATOM 664 C CA . THR A 1 85 ? -5.998 4.794 28.316 1.00 54.56 85 THR A CA 1
ATOM 665 C C . THR A 1 85 ? -6.469 3.423 27.789 1.00 54.56 85 THR A C 1
ATOM 667 O O . THR A 1 85 ? -5.648 2.562 27.474 1.00 54.56 85 THR A O 1
ATOM 670 N N . LYS A 1 86 ? -7.775 3.175 27.664 1.00 65.88 86 LYS A N 1
ATOM 671 C CA . LYS A 1 86 ? -8.320 1.929 27.131 1.00 65.88 86 LYS A CA 1
ATOM 672 C C . LYS A 1 86 ? -8.415 2.008 25.612 1.00 65.88 86 LYS A C 1
ATOM 674 O O . LYS A 1 86 ? -9.237 2.722 25.049 1.00 65.88 86 LYS A O 1
ATOM 679 N N . ILE A 1 87 ? -7.559 1.236 24.950 1.00 68.50 87 ILE A N 1
ATOM 680 C CA . ILE A 1 87 ? -7.684 0.966 23.520 1.00 68.50 87 ILE A CA 1
ATOM 681 C C . ILE A 1 87 ? -9.013 0.245 23.305 1.00 68.50 87 ILE A C 1
ATOM 683 O O . ILE A 1 87 ? -9.226 -0.853 23.823 1.00 68.50 87 ILE A O 1
ATOM 687 N N . THR A 1 88 ? -9.907 0.867 22.547 1.00 78.25 88 THR A N 1
ATOM 688 C CA . THR A 1 88 ? -11.188 0.261 22.196 1.00 78.25 88 THR A CA 1
ATOM 689 C C . THR A 1 88 ? -10.979 -0.651 20.984 1.00 78.25 88 THR A C 1
ATOM 691 O O . THR A 1 88 ? -10.195 -0.313 20.096 1.00 78.25 88 THR A O 1
ATOM 694 N N . PRO A 1 89 ? -11.686 -1.791 20.869 1.00 77.56 89 PRO A N 1
ATOM 695 C CA . PRO A 1 89 ? -11.616 -2.647 19.680 1.00 77.56 89 PRO A CA 1
ATOM 696 C C . PRO A 1 89 ? -11.835 -1.892 18.355 1.00 77.56 89 PRO A C 1
ATOM 698 O O . PRO A 1 89 ? -11.207 -2.207 17.346 1.00 77.56 89 PRO A O 1
ATOM 701 N N . ASN A 1 90 ? -12.660 -0.840 18.379 1.00 76.88 90 ASN A N 1
ATOM 702 C CA . ASN A 1 90 ? -12.900 0.046 17.238 1.00 76.88 90 ASN A CA 1
ATOM 703 C C . ASN A 1 90 ? -11.639 0.806 16.796 1.00 76.88 90 ASN A C 1
ATOM 705 O O . ASN A 1 90 ? -11.439 0.997 15.598 1.00 76.88 90 ASN A O 1
ATOM 709 N N . ASP A 1 91 ? -10.770 1.195 17.735 1.00 74.81 91 ASP A N 1
ATOM 710 C CA . ASP A 1 91 ? -9.516 1.895 17.437 1.00 74.81 91 ASP A CA 1
ATOM 711 C C . ASP A 1 91 ? -8.568 0.982 16.659 1.00 74.81 91 ASP A C 1
ATOM 713 O O . ASP A 1 91 ? -8.010 1.368 15.633 1.00 74.81 91 ASP A O 1
ATOM 717 N N . ILE A 1 92 ? -8.429 -0.267 17.117 1.00 80.69 92 ILE A N 1
ATOM 718 C CA . ILE A 1 92 ? -7.589 -1.282 16.468 1.00 80.69 92 ILE A CA 1
ATOM 719 C C . ILE A 1 92 ? -8.117 -1.571 15.065 1.00 80.69 92 ILE A C 1
ATOM 721 O O . ILE A 1 92 ? -7.347 -1.639 14.105 1.00 80.69 92 ILE A O 1
ATOM 725 N N . GLN A 1 93 ? -9.435 -1.705 14.927 1.00 80.69 93 GLN A N 1
ATOM 726 C CA . GLN A 1 93 ? -10.070 -1.966 13.644 1.00 80.69 93 GLN A CA 1
ATOM 727 C C . GLN A 1 93 ? -9.870 -0.805 12.659 1.00 80.69 93 GLN A C 1
ATOM 729 O O . GLN A 1 93 ? -9.538 -1.020 11.493 1.00 80.69 93 GLN A O 1
ATOM 734 N N . ARG A 1 94 ? -9.994 0.434 13.140 1.00 78.38 94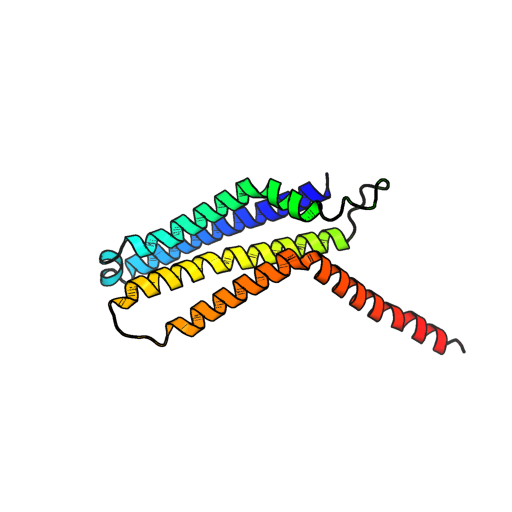 ARG A N 1
ATOM 735 C CA . ARG A 1 94 ? -9.754 1.649 12.356 1.00 78.38 94 ARG A CA 1
ATOM 736 C C . ARG A 1 94 ? -8.309 1.744 11.877 1.00 78.38 94 ARG A C 1
ATOM 738 O O . ARG A 1 94 ? -8.072 2.038 10.702 1.00 78.38 94 ARG A O 1
ATOM 745 N N . ILE A 1 95 ? -7.352 1.482 12.769 1.00 79.94 95 ILE A N 1
ATOM 746 C CA . ILE A 1 95 ? -5.922 1.441 12.437 1.00 79.94 95 ILE A CA 1
ATOM 747 C C . ILE A 1 95 ? -5.677 0.354 11.386 1.00 79.94 95 ILE A C 1
ATOM 749 O O . ILE A 1 95 ? -5.040 0.623 10.373 1.00 79.94 95 ILE A O 1
ATOM 753 N N . SER A 1 96 ? -6.257 -0.834 11.567 1.00 79.81 96 SER A N 1
ATOM 754 C CA . SER A 1 96 ? -6.096 -1.966 10.647 1.00 79.81 96 SER A CA 1
ATOM 755 C C . SER A 1 96 ? -6.612 -1.650 9.243 1.00 79.81 96 SER A C 1
ATOM 757 O O . SER A 1 96 ? -5.885 -1.855 8.275 1.00 79.81 96 SER A O 1
ATOM 759 N N . PHE A 1 97 ? -7.815 -1.079 9.110 1.00 82.75 97 PHE A N 1
ATOM 760 C CA . PHE A 1 97 ? -8.328 -0.655 7.802 1.00 82.75 97 PHE A CA 1
ATOM 761 C C . PHE A 1 97 ? -7.477 0.445 7.176 1.00 82.75 97 PHE A C 1
ATOM 763 O O . PHE A 1 97 ? -7.207 0.397 5.981 1.00 82.75 97 PHE A O 1
ATOM 770 N N . SER A 1 98 ? -6.995 1.401 7.969 1.00 79.19 98 SER A N 1
ATOM 771 C CA . SER A 1 98 ? -6.139 2.472 7.453 1.00 79.19 98 SER A CA 1
ATOM 772 C C . SER A 1 98 ? -4.806 1.920 6.925 1.00 79.19 98 SER A C 1
ATOM 774 O O . SER A 1 98 ? -4.354 2.314 5.851 1.00 79.19 98 SER A O 1
ATOM 776 N N . VAL A 1 99 ? -4.205 0.954 7.625 1.00 80.19 99 VAL A N 1
ATOM 777 C CA . VAL A 1 99 ? -2.994 0.246 7.174 1.00 80.19 99 VAL A CA 1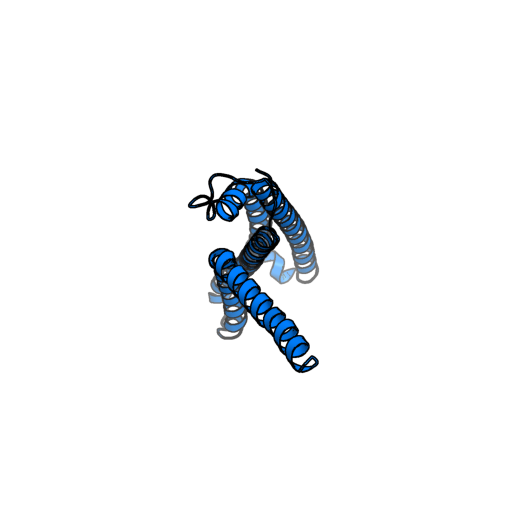
ATOM 778 C C . VAL A 1 99 ? -3.275 -0.574 5.914 1.00 80.19 99 VAL A C 1
ATOM 780 O O . VAL A 1 99 ? -2.464 -0.556 4.992 1.00 80.19 99 VAL A O 1
ATOM 783 N N . LEU A 1 100 ? -4.437 -1.229 5.827 1.00 81.19 100 LEU A N 1
ATOM 784 C CA . LEU A 1 100 ? -4.857 -1.975 4.638 1.00 81.19 100 LEU A CA 1
ATOM 785 C C . LEU A 1 100 ? -5.016 -1.059 3.414 1.00 81.19 100 LEU A C 1
ATOM 787 O O . LEU A 1 100 ? -4.532 -1.376 2.330 1.00 81.19 100 LEU A O 1
ATOM 791 N N . GLY A 1 101 ? -5.661 0.098 3.586 1.00 81.56 101 GLY A N 1
ATOM 792 C CA . GLY A 1 101 ? -5.818 1.096 2.526 1.00 81.56 101 GLY A CA 1
ATOM 793 C C . GLY A 1 101 ? -4.470 1.631 2.043 1.00 81.56 101 GLY A C 1
ATOM 794 O O . GLY A 1 101 ? -4.222 1.706 0.839 1.00 81.56 101 GLY A O 1
ATOM 795 N N . LEU A 1 102 ? -3.557 1.911 2.979 1.00 81.19 102 LEU A N 1
ATOM 796 C CA . LEU A 1 102 ? -2.189 2.315 2.660 1.00 81.19 102 LEU A CA 1
ATOM 797 C C . LEU A 1 102 ? -1.424 1.208 1.917 1.00 81.19 102 LEU A C 1
ATOM 799 O O . LEU A 1 102 ? -0.749 1.494 0.934 1.00 81.19 102 LEU A O 1
ATOM 803 N N . PHE A 1 103 ? -1.564 -0.051 2.329 1.00 82.62 103 PHE A N 1
ATOM 804 C CA . PHE A 1 103 ? -0.971 -1.200 1.643 1.00 82.62 103 PHE A CA 1
ATOM 805 C C . PHE A 1 103 ? -1.442 -1.310 0.187 1.00 82.62 103 PHE A C 1
ATOM 807 O O . PHE A 1 103 ? -0.621 -1.476 -0.717 1.00 82.62 103 PHE A O 1
ATOM 814 N N . PHE A 1 104 ? -2.748 -1.182 -0.068 1.00 81.81 104 PHE A N 1
ATOM 815 C CA . PHE A 1 104 ? -3.279 -1.222 -1.433 1.00 81.81 104 PHE A CA 1
ATOM 816 C C . PHE A 1 104 ? -2.788 -0.052 -2.281 1.00 81.81 104 PHE A C 1
ATOM 818 O O . PHE A 1 104 ? -2.393 -0.271 -3.427 1.00 81.81 104 PHE A O 1
ATOM 825 N N . LEU A 1 105 ? -2.743 1.156 -1.709 1.00 81.31 105 LEU A N 1
ATOM 826 C CA . LEU A 1 105 ? -2.182 2.329 -2.376 1.00 81.31 105 LEU A CA 1
ATOM 827 C C . LEU A 1 105 ? -0.739 2.076 -2.792 1.00 81.31 105 LEU A C 1
ATOM 829 O O . LEU A 1 105 ? -0.427 2.177 -3.976 1.00 81.31 105 LEU A O 1
ATOM 833 N N . VAL A 1 106 ? 0.124 1.682 -1.856 1.00 77.06 106 VAL A N 1
ATOM 834 C CA . VAL A 1 106 ? 1.545 1.504 -2.165 1.00 77.06 106 VAL A CA 1
ATOM 835 C C . VAL A 1 106 ? 1.767 0.396 -3.193 1.00 77.06 106 VAL A C 1
ATOM 837 O O . VAL A 1 106 ? 2.551 0.595 -4.114 1.00 77.06 106 VAL A O 1
ATOM 840 N N . ASN A 1 107 ? 1.038 -0.719 -3.114 1.00 80.19 107 ASN A N 1
ATOM 841 C CA . ASN A 1 107 ? 1.154 -1.798 -4.102 1.00 80.19 107 ASN A CA 1
ATOM 842 C C . ASN A 1 107 ? 0.655 -1.414 -5.502 1.00 80.19 107 ASN A C 1
ATOM 844 O O . ASN A 1 107 ? 1.084 -2.011 -6.484 1.00 80.19 107 ASN A O 1
ATOM 848 N N . SER A 1 108 ? -0.253 -0.443 -5.613 1.00 80.44 108 SER A N 1
ATOM 849 C CA . SER A 1 108 ? -0.820 -0.032 -6.904 1.00 80.44 108 SER A CA 1
ATOM 850 C C . SER A 1 108 ? 0.030 0.995 -7.660 1.00 80.44 108 SER A C 1
ATOM 852 O O . SER A 1 108 ? -0.044 1.052 -8.886 1.00 80.44 108 SER A O 1
ATOM 854 N N . ILE A 1 109 ? 0.882 1.770 -6.975 1.00 77.00 109 ILE A N 1
ATOM 855 C CA . ILE A 1 109 ? 1.703 2.808 -7.623 1.00 77.00 109 ILE A CA 1
ATOM 856 C C . ILE A 1 109 ? 2.752 2.221 -8.595 1.00 77.00 109 ILE A C 1
ATOM 858 O O . ILE A 1 109 ? 2.797 2.677 -9.739 1.00 77.00 109 ILE A O 1
ATOM 862 N N . PRO A 1 110 ? 3.587 1.230 -8.217 1.00 74.06 110 PRO A N 1
ATOM 863 C CA . PRO A 1 110 ? 4.613 0.702 -9.114 1.00 74.06 110 PRO A CA 1
ATOM 864 C C . PRO A 1 110 ? 4.042 0.136 -10.423 1.00 74.06 110 PRO A C 1
ATOM 866 O O . PRO A 1 110 ? 4.544 0.514 -11.480 1.00 74.06 110 PRO A O 1
ATOM 869 N N . PRO A 1 111 ? 2.969 -0.682 -10.411 1.00 71.38 111 PRO A N 1
ATOM 870 C CA . PRO A 1 111 ? 2.346 -1.157 -11.642 1.00 71.38 111 PRO A CA 1
ATOM 871 C C . PRO A 1 111 ? 1.758 -0.044 -12.517 1.00 71.38 111 PRO A C 1
ATOM 873 O O . PRO A 1 111 ? 1.834 -0.141 -13.740 1.00 71.38 111 PRO A O 1
ATOM 876 N N . ILE A 1 112 ? 1.206 1.023 -11.922 1.00 75.31 112 ILE A N 1
ATOM 877 C CA . ILE A 1 112 ? 0.735 2.201 -12.670 1.00 75.31 112 ILE A CA 1
ATOM 878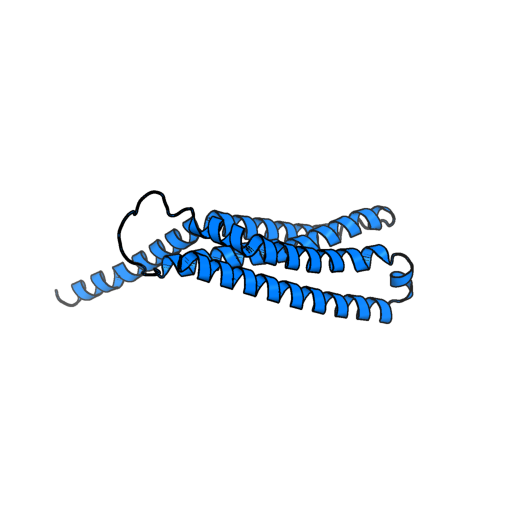 C C . ILE A 1 112 ? 1.911 2.878 -13.377 1.00 75.31 112 ILE A C 1
ATOM 880 O O . ILE A 1 112 ? 1.820 3.177 -14.567 1.00 75.31 112 ILE A O 1
ATOM 884 N N . ILE A 1 113 ? 3.030 3.074 -12.677 1.00 70.75 113 ILE A N 1
ATOM 885 C CA . ILE A 1 113 ? 4.237 3.685 -13.250 1.00 70.75 113 ILE A CA 1
ATOM 886 C C . ILE A 1 113 ? 4.817 2.799 -14.348 1.00 70.75 113 ILE A C 1
ATOM 888 O O . ILE A 1 113 ? 5.105 3.304 -15.428 1.00 70.75 113 ILE A O 1
ATOM 892 N N . SER A 1 114 ? 4.937 1.490 -14.119 1.00 66.38 114 SER A N 1
ATOM 893 C CA . SER A 1 114 ? 5.407 0.543 -15.134 1.00 66.38 114 SER A CA 1
ATOM 894 C C . SER A 1 114 ? 4.476 0.481 -16.346 1.00 66.38 114 SER A C 1
ATOM 896 O O . SER A 1 114 ? 4.942 0.381 -17.477 1.00 66.38 114 SER A O 1
ATOM 898 N N . GLY A 1 115 ? 3.159 0.561 -16.140 1.00 68.81 115 GLY A N 1
ATOM 899 C CA . GLY A 1 115 ? 2.184 0.666 -17.225 1.00 68.81 115 GLY A CA 1
ATOM 900 C C . GLY A 1 115 ? 2.366 1.949 -18.034 1.00 68.81 115 GLY A C 1
ATOM 901 O O . GLY A 1 115 ? 2.330 1.911 -19.263 1.00 68.81 115 GLY A O 1
ATOM 902 N N . LEU A 1 116 ? 2.634 3.067 -17.356 1.00 69.81 116 LEU A N 1
ATOM 903 C CA . LEU A 1 116 ? 2.849 4.363 -17.988 1.00 69.81 116 LEU A CA 1
ATOM 904 C C . LEU A 1 116 ? 4.175 4.412 -18.760 1.00 69.81 116 LEU A C 1
ATOM 906 O O . LEU A 1 116 ? 4.187 4.838 -19.912 1.00 69.81 116 LEU A O 1
ATOM 910 N N . THR A 1 117 ? 5.283 3.931 -18.186 1.00 66.06 117 THR A N 1
ATOM 911 C CA . THR A 1 117 ? 6.574 3.873 -18.893 1.00 66.06 117 THR A CA 1
ATOM 912 C C . THR A 1 117 ? 6.518 2.924 -20.083 1.00 66.06 117 THR A C 1
ATOM 914 O O . THR A 1 117 ? 7.032 3.260 -21.148 1.00 66.06 117 THR A O 1
ATOM 917 N N . ASN A 1 118 ? 5.829 1.785 -19.954 1.00 64.44 118 ASN A N 1
ATOM 918 C CA . ASN A 1 118 ? 5.592 0.886 -21.081 1.00 64.44 118 ASN A CA 1
ATOM 919 C C . ASN A 1 118 ? 4.718 1.524 -22.160 1.00 64.44 118 ASN A C 1
ATOM 921 O O . ASN A 1 118 ? 5.002 1.314 -23.329 1.00 64.44 118 ASN A O 1
ATOM 925 N N . TYR A 1 119 ? 3.711 2.330 -21.814 1.00 68.25 119 TYR A N 1
ATOM 926 C CA . TYR A 1 119 ? 2.920 3.070 -22.803 1.00 68.25 119 TYR A CA 1
ATOM 927 C C . TYR A 1 119 ? 3.781 4.062 -23.600 1.00 68.25 119 TYR A C 1
ATOM 929 O O . TYR A 1 119 ? 3.718 4.084 -24.829 1.00 68.25 119 TYR A O 1
ATOM 937 N N . TYR A 1 120 ? 4.635 4.832 -22.917 1.00 66.56 120 TYR A N 1
ATOM 938 C CA . TYR A 1 120 ? 5.563 5.759 -23.573 1.00 66.56 120 TYR A CA 1
ATOM 939 C C . TYR A 1 120 ? 6.611 5.037 -24.431 1.00 66.56 120 TYR A C 1
ATOM 941 O O . TYR A 1 120 ? 6.942 5.512 -25.515 1.00 66.56 120 TYR A O 1
ATOM 949 N N . ALA A 1 121 ? 7.113 3.882 -23.986 1.00 64.06 121 ALA A N 1
ATOM 950 C CA . ALA A 1 121 ? 8.068 3.079 -24.749 1.00 64.06 121 ALA A CA 1
ATOM 951 C C . ALA A 1 121 ? 7.413 2.349 -25.941 1.00 64.06 121 ALA A C 1
ATOM 953 O O . ALA A 1 121 ? 8.000 2.267 -27.018 1.00 64.06 121 ALA A O 1
ATOM 954 N N . ALA A 1 122 ? 6.188 1.844 -25.771 1.00 61.41 122 ALA A N 1
ATOM 955 C CA . ALA A 1 122 ? 5.440 1.096 -26.781 1.00 61.41 122 ALA A CA 1
ATOM 956 C C . ALA A 1 122 ? 4.731 1.988 -27.808 1.00 61.41 122 ALA A C 1
ATOM 958 O O . ALA A 1 122 ? 4.332 1.494 -28.854 1.00 61.41 122 ALA A O 1
ATOM 959 N N . HIS A 1 123 ? 4.652 3.306 -27.598 1.00 55.22 123 HIS A N 1
ATOM 960 C CA . HIS A 1 123 ? 4.281 4.251 -28.661 1.00 55.22 123 HIS A CA 1
ATOM 961 C C . HIS A 1 123 ? 5.218 4.190 -29.887 1.00 55.22 123 HIS A C 1
ATOM 963 O O . HIS A 1 123 ? 4.878 4.724 -30.938 1.00 55.22 123 HIS A O 1
ATOM 969 N N . GLN A 1 124 ? 6.371 3.514 -29.784 1.00 52.97 124 GLN A N 1
ATOM 970 C CA . GLN A 1 124 ? 7.238 3.194 -30.924 1.00 52.97 124 GLN A CA 1
ATOM 971 C C . GLN A 1 124 ? 6.888 1.874 -31.641 1.00 52.97 124 GLN A C 1
ATOM 973 O O . GLN A 1 124 ? 7.384 1.649 -32.741 1.00 52.97 124 GLN A O 1
ATOM 978 N N . PHE A 1 125 ? 6.051 1.005 -31.060 1.00 50.88 125 PHE A N 1
ATOM 979 C CA . PHE A 1 125 ? 5.704 -0.309 -31.609 1.00 50.88 125 PHE A CA 1
ATOM 980 C C . PHE A 1 125 ? 4.205 -0.604 -31.428 1.00 50.88 125 PHE A C 1
ATOM 982 O O . PHE A 1 125 ? 3.744 -1.030 -30.372 1.00 50.88 125 PHE A O 1
ATOM 989 N N . ASP A 1 126 ? 3.464 -0.361 -32.506 1.00 57.06 126 ASP A N 1
ATOM 990 C CA . ASP A 1 126 ? 2.052 -0.675 -32.742 1.00 57.06 126 ASP A CA 1
ATOM 991 C C . ASP A 1 126 ? 1.541 -1.935 -31.996 1.00 57.06 126 ASP A C 1
ATOM 993 O O . ASP A 1 126 ? 1.985 -3.049 -32.273 1.00 57.06 126 ASP A O 1
ATOM 997 N N . SER A 1 127 ? 0.645 -1.773 -31.004 1.00 51.19 127 SER A N 1
ATOM 998 C CA . SER A 1 127 ? -0.238 -2.847 -30.475 1.00 51.19 127 SER A CA 1
ATOM 999 C C . SER A 1 127 ? -1.269 -2.355 -29.432 1.00 51.19 127 SER A C 1
ATOM 1001 O O . SER A 1 127 ? -1.379 -2.856 -28.315 1.00 51.19 127 SER A O 1
ATOM 1003 N N . SER A 1 128 ? -2.094 -1.381 -29.819 1.00 54.47 128 SER A N 1
ATOM 1004 C CA . SER A 1 128 ? -2.963 -0.537 -28.973 1.00 54.47 128 SER A CA 1
ATOM 1005 C C . SER A 1 128 ? -4.053 -1.167 -28.071 1.00 54.47 128 SER A C 1
ATOM 1007 O O . SER A 1 128 ? -4.828 -0.407 -27.501 1.00 54.47 128 SER A O 1
ATOM 1009 N N . ILE A 1 129 ? -4.168 -2.484 -27.855 1.00 54.16 129 ILE A N 1
ATOM 1010 C CA . ILE A 1 129 ? -5.363 -3.052 -27.168 1.00 54.16 129 ILE A CA 1
ATOM 1011 C C . ILE A 1 129 ? -5.059 -3.888 -25.909 1.00 54.16 129 ILE A C 1
ATOM 1013 O O . ILE A 1 129 ? -5.928 -4.050 -25.052 1.00 54.16 129 ILE A O 1
ATOM 1017 N N . ARG A 1 130 ? -3.827 -4.375 -25.704 1.00 54.41 130 ARG A N 1
ATOM 1018 C CA . ARG A 1 130 ? -3.552 -5.378 -24.648 1.00 54.41 130 ARG A CA 1
ATOM 1019 C C . ARG A 1 130 ? -3.148 -4.803 -23.279 1.00 54.41 130 ARG A C 1
ATOM 1021 O O . ARG A 1 130 ? -3.145 -5.528 -22.289 1.00 54.41 130 ARG A O 1
ATOM 1028 N N . TRP A 1 131 ? -2.843 -3.509 -23.198 1.00 55.56 131 TRP A N 1
ATOM 1029 C CA . TRP A 1 131 ? -2.404 -2.816 -21.969 1.00 55.56 131 TRP A CA 1
ATOM 1030 C C . TRP A 1 131 ? -3.539 -2.173 -21.159 1.00 55.56 131 TRP A C 1
ATOM 1032 O O . TRP A 1 131 ? -3.395 -1.976 -19.953 1.00 55.56 131 TRP A O 1
ATOM 1042 N N . ILE A 1 132 ? -4.675 -1.892 -21.802 1.00 58.34 132 ILE A N 1
ATOM 1043 C CA . ILE A 1 132 ? -5.851 -1.242 -21.203 1.00 58.34 132 ILE A CA 1
ATOM 1044 C C . ILE A 1 132 ? -6.380 -1.988 -19.957 1.00 58.34 132 ILE A C 1
ATOM 1046 O O . ILE A 1 132 ? -6.574 -1.334 -18.929 1.00 58.34 132 ILE A O 1
ATOM 1050 N N . PRO A 1 133 ? -6.569 -3.327 -19.967 1.00 59.97 133 PRO A N 1
ATOM 1051 C CA . PRO A 1 133 ? -7.143 -4.014 -18.808 1.00 59.97 133 PRO A CA 1
ATOM 1052 C C . PRO A 1 133 ? -6.207 -4.043 -17.589 1.00 59.97 133 PRO A C 1
ATOM 1054 O O . PRO A 1 133 ? -6.679 -3.964 -16.457 1.00 59.97 133 PRO A O 1
ATOM 1057 N N . ASN A 1 134 ? -4.886 -4.086 -17.795 1.00 64.31 134 ASN A N 1
ATOM 1058 C CA . ASN A 1 134 ? -3.926 -4.124 -16.689 1.00 64.31 134 ASN A CA 1
ATOM 1059 C C . ASN A 1 134 ? -3.868 -2.784 -15.945 1.00 64.31 134 ASN A C 1
ATOM 1061 O O . ASN A 1 134 ? -3.923 -2.756 -14.719 1.00 64.31 134 ASN A O 1
ATOM 1065 N N . VAL A 1 135 ? -3.826 -1.663 -16.672 1.00 67.81 135 VAL A N 1
ATOM 1066 C CA . VAL A 1 135 ? -3.793 -0.323 -16.059 1.00 67.81 135 VAL A CA 1
ATOM 1067 C C . VAL A 1 135 ? -5.106 -0.009 -15.339 1.00 67.81 135 VAL A C 1
ATOM 1069 O O . VAL A 1 135 ? -5.079 0.525 -14.231 1.00 67.81 135 VAL A O 1
ATOM 1072 N N . ALA A 1 136 ? -6.248 -0.399 -15.917 1.00 73.88 136 ALA A N 1
ATOM 1073 C CA . ALA A 1 136 ? -7.555 -0.234 -15.282 1.00 73.88 136 ALA A CA 1
ATOM 1074 C C . ALA A 1 136 ? -7.668 -1.017 -13.958 1.00 73.88 136 ALA A C 1
ATOM 1076 O O . ALA A 1 136 ? -8.220 -0.503 -12.981 1.00 73.88 136 ALA A O 1
ATOM 1077 N N . GLY A 1 137 ? -7.090 -2.223 -13.885 1.00 77.38 137 GLY A N 1
ATOM 1078 C CA . GLY A 1 137 ? -7.037 -3.014 -12.652 1.00 77.38 137 GLY A CA 1
ATOM 1079 C C . GLY A 1 137 ? -6.253 -2.314 -11.539 1.00 77.38 137 GLY A C 1
ATOM 1080 O O . GLY A 1 137 ? -6.759 -2.154 -10.426 1.00 77.38 137 GLY A O 1
ATOM 1081 N N . TYR A 1 138 ? -5.055 -1.810 -11.847 1.00 78.25 138 TYR A N 1
ATOM 1082 C CA . TYR A 1 138 ? -4.231 -1.097 -10.865 1.00 78.25 138 TYR A CA 1
ATOM 1083 C C . TYR A 1 138 ? -4.828 0.251 -10.449 1.00 78.25 138 TYR A C 1
ATOM 1085 O O .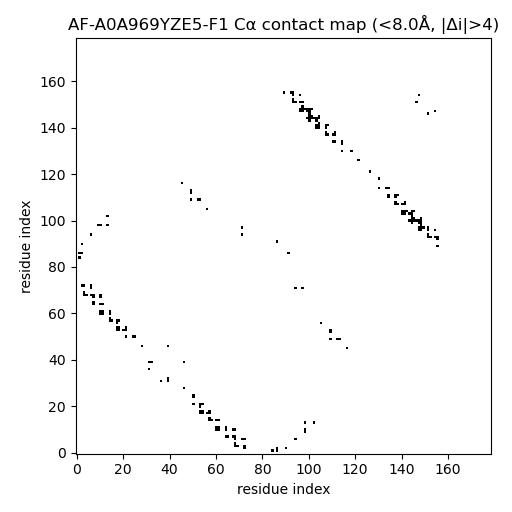 TYR A 1 138 ? -4.764 0.608 -9.274 1.00 78.25 138 TYR A O 1
ATOM 1093 N N . ALA A 1 139 ? -5.474 0.972 -11.371 1.00 80.56 139 ALA A N 1
ATOM 1094 C CA . ALA A 1 139 ? -6.223 2.186 -11.050 1.00 80.56 139 ALA A CA 1
ATOM 1095 C C . ALA A 1 139 ? -7.375 1.896 -10.076 1.00 80.56 139 ALA A C 1
ATOM 1097 O O . ALA A 1 139 ? -7.559 2.615 -9.096 1.00 80.56 139 ALA A O 1
ATOM 1098 N N . THR A 1 140 ? -8.105 0.799 -10.291 1.00 83.44 140 THR A N 1
ATOM 1099 C CA . THR A 1 140 ? -9.170 0.361 -9.379 1.00 83.44 140 THR A CA 1
ATOM 1100 C C . THR A 1 140 ? -8.609 0.034 -7.994 1.00 83.44 140 THR A C 1
ATOM 1102 O O . THR A 1 140 ? -9.154 0.483 -6.989 1.00 83.44 140 THR A O 1
ATOM 1105 N N . GLN A 1 141 ? -7.478 -0.675 -7.924 1.00 83.00 141 GLN A N 1
ATOM 1106 C CA . GLN A 1 141 ? -6.797 -0.980 -6.661 1.00 83.00 141 GLN A CA 1
ATOM 1107 C C . GLN A 1 141 ? -6.330 0.287 -5.926 1.00 83.00 141 GLN A C 1
ATOM 1109 O O . GLN A 1 141 ? -6.476 0.371 -4.706 1.00 83.00 141 GLN A O 1
ATOM 1114 N N . PHE A 1 142 ? -5.825 1.286 -6.655 1.00 84.19 142 PHE A N 1
ATOM 1115 C CA . PHE A 1 142 ? -5.447 2.585 -6.093 1.00 84.19 142 PHE A CA 1
ATOM 1116 C C . PHE A 1 142 ? -6.662 3.315 -5.511 1.00 84.19 142 PHE A C 1
ATOM 1118 O O . PHE A 1 142 ? -6.629 3.769 -4.367 1.00 84.19 142 PHE A O 1
ATOM 1125 N N . ILE A 1 143 ? -7.759 3.378 -6.273 1.00 86.12 143 ILE A N 1
ATOM 1126 C CA . ILE A 1 143 ? -9.015 4.005 -5.849 1.00 86.12 143 ILE A CA 1
ATOM 1127 C C . ILE A 1 143 ? -9.549 3.311 -4.594 1.00 86.12 143 ILE A C 1
ATOM 1129 O O . ILE A 1 143 ? -9.824 3.981 -3.601 1.00 86.12 143 ILE A O 1
ATOM 1133 N N . ILE A 1 144 ? -9.627 1.978 -4.587 1.00 87.12 144 ILE A N 1
ATOM 1134 C CA . ILE A 1 144 ? -10.072 1.198 -3.424 1.00 87.12 144 ILE A CA 1
ATOM 1135 C C . ILE A 1 144 ? -9.176 1.469 -2.210 1.00 87.12 144 ILE A C 1
ATOM 1137 O O . ILE A 1 144 ? -9.689 1.731 -1.122 1.00 87.12 144 ILE A O 1
ATOM 1141 N N . GLY A 1 145 ? -7.852 1.463 -2.382 1.00 84.69 145 GLY A N 1
ATOM 1142 C CA . GLY A 1 145 ? -6.910 1.775 -1.306 1.00 84.69 145 GLY A CA 1
ATOM 1143 C C . GLY A 1 145 ? -7.138 3.169 -0.717 1.00 84.69 145 GLY A C 1
ATOM 1144 O O . GLY A 1 145 ? -7.174 3.327 0.505 1.00 84.69 145 GLY A O 1
ATOM 1145 N N . LEU A 1 146 ? -7.381 4.165 -1.575 1.00 83.75 146 LEU A N 1
ATOM 1146 C CA . LEU A 1 146 ? -7.695 5.534 -1.168 1.00 83.75 146 LEU A CA 1
ATOM 1147 C C . LEU A 1 146 ? -9.026 5.617 -0.408 1.00 83.75 146 LEU A C 1
ATOM 1149 O O . LEU A 1 146 ? -9.089 6.231 0.660 1.00 83.75 146 LEU A O 1
ATOM 1153 N N . PHE A 1 147 ? -10.072 4.968 -0.924 1.00 85.50 147 PHE A N 1
ATOM 1154 C CA . PHE A 1 147 ? -11.389 4.907 -0.287 1.00 85.50 147 PHE A CA 1
ATOM 1155 C C . PHE A 1 147 ? -11.321 4.250 1.092 1.00 85.50 147 PHE A C 1
ATOM 1157 O O . PHE A 1 147 ? -11.910 4.772 2.034 1.00 85.50 147 PHE A O 1
ATOM 1164 N N . ILE A 1 148 ? -10.576 3.153 1.244 1.00 85.75 148 ILE A N 1
ATOM 1165 C CA . ILE A 1 148 ? -10.401 2.474 2.535 1.00 85.75 148 ILE A CA 1
ATOM 1166 C C . ILE A 1 148 ? -9.593 3.348 3.504 1.00 85.75 148 ILE A C 1
ATOM 1168 O O . ILE A 1 148 ? -9.954 3.455 4.676 1.00 85.75 148 ILE A O 1
ATOM 1172 N N . LEU A 1 149 ? -8.526 4.002 3.030 1.00 79.38 149 LEU A N 1
ATOM 1173 C CA . LEU A 1 149 ? -7.676 4.854 3.866 1.00 79.38 149 LEU A CA 1
ATOM 1174 C C . LEU A 1 149 ? -8.452 6.056 4.427 1.00 79.38 149 LEU A C 1
ATOM 1176 O O . LEU A 1 149 ? -8.356 6.354 5.617 1.00 79.38 149 LEU A O 1
ATOM 1180 N N . ILE A 1 150 ? -9.233 6.739 3.585 1.00 78.44 150 ILE A N 1
ATOM 1181 C CA . ILE A 1 150 ? -10.025 7.917 3.977 1.00 78.44 150 ILE A CA 1
ATOM 1182 C C . ILE A 1 150 ? -11.303 7.500 4.721 1.00 78.44 150 ILE A C 1
ATOM 1184 O O . ILE A 1 150 ? -11.711 8.150 5.688 1.00 78.44 150 ILE A O 1
ATOM 1188 N N . GLY A 1 151 ? -11.929 6.411 4.273 1.00 79.19 151 GLY A N 1
ATOM 1189 C CA . GLY A 1 151 ? -13.199 5.879 4.760 1.00 79.19 151 GLY A CA 1
ATOM 1190 C C . GLY A 1 151 ? -13.084 4.930 5.951 1.00 79.19 151 GLY A C 1
ATOM 1191 O O . GLY A 1 151 ? -14.103 4.382 6.370 1.00 79.19 151 GLY A O 1
ATOM 1192 N N . SER A 1 152 ? -11.895 4.743 6.534 1.00 79.12 152 SER A N 1
ATOM 1193 C CA . SER A 1 152 ? -11.665 3.786 7.628 1.00 79.12 152 SER A CA 1
ATOM 1194 C C . SER A 1 152 ? -12.607 3.991 8.819 1.00 79.12 152 SER A C 1
ATOM 1196 O O . SER A 1 152 ? -13.064 3.025 9.422 1.00 79.12 152 SER A O 1
ATOM 1198 N N . GLN A 1 153 ? -12.983 5.238 9.112 1.00 70.62 153 GLN A N 1
ATOM 1199 C CA . GLN A 1 153 ? -13.944 5.573 10.168 1.00 70.62 153 GLN A CA 1
ATOM 1200 C C . GLN A 1 153 ? -15.388 5.174 9.803 1.00 70.62 153 GLN A C 1
ATOM 1202 O O . GLN A 1 153 ? -16.131 4.690 10.654 1.00 70.62 153 GLN A O 1
ATOM 1207 N N . GLY A 1 154 ? -15.769 5.310 8.528 1.00 73.12 154 GLY A N 1
ATOM 1208 C CA . GLY A 1 154 ? -17.069 4.865 8.017 1.00 73.12 154 GLY A CA 1
ATOM 1209 C C . GLY A 1 154 ? -17.203 3.341 8.011 1.00 73.12 154 GLY A C 1
ATOM 1210 O O . GLY A 1 154 ? -18.237 2.817 8.419 1.00 73.12 154 GLY A O 1
ATOM 1211 N N . LEU A 1 155 ? -16.134 2.623 7.644 1.00 77.38 155 LEU A N 1
ATOM 1212 C CA . LEU A 1 155 ? -16.104 1.155 7.668 1.00 77.38 155 LEU A CA 1
ATOM 1213 C C . LEU A 1 155 ? -16.261 0.589 9.084 1.00 77.38 155 LEU A C 1
ATOM 1215 O O . LEU A 1 155 ? -16.989 -0.383 9.280 1.00 77.38 155 LEU A O 1
ATOM 1219 N N . VAL A 1 156 ? -15.606 1.192 10.079 1.00 76.94 156 VAL A N 1
ATOM 1220 C CA . VAL A 1 156 ? -15.741 0.754 11.479 1.00 76.94 156 VAL A CA 1
ATOM 1221 C C . VAL A 1 156 ? -17.161 0.985 11.992 1.00 76.94 156 VAL A C 1
ATOM 1223 O O . VAL A 1 156 ? -17.726 0.098 12.629 1.00 76.94 156 VAL A O 1
ATOM 1226 N N . ASN A 1 157 ? -17.778 2.124 11.664 1.00 75.06 157 ASN A N 1
ATOM 1227 C CA . ASN A 1 157 ? -19.169 2.393 12.036 1.00 75.06 157 ASN A CA 1
ATOM 1228 C C . ASN A 1 157 ? -20.150 1.419 11.372 1.00 75.06 157 ASN A C 1
ATOM 1230 O O . ASN A 1 157 ? -21.081 0.955 12.029 1.00 75.06 157 ASN A O 1
ATOM 1234 N N . LEU A 1 158 ? -19.917 1.058 10.109 1.00 78.50 158 LEU A N 1
ATOM 1235 C CA . LEU A 1 158 ? -20.716 0.059 9.405 1.00 78.50 158 LEU A CA 1
ATOM 1236 C C . LEU A 1 158 ? -20.568 -1.328 10.044 1.00 78.50 158 LEU A C 1
ATOM 1238 O O . LEU A 1 158 ? -21.574 -1.987 10.300 1.00 78.50 158 LEU A O 1
ATOM 1242 N N . LEU A 1 159 ? -19.347 -1.755 10.393 1.00 79.75 159 LEU A N 1
ATOM 1243 C CA . LEU A 1 159 ? -19.165 -3.041 11.074 1.00 79.75 159 LEU A CA 1
ATOM 1244 C C . LEU A 1 159 ? -19.806 -3.039 12.468 1.00 79.75 159 LEU A C 1
ATOM 1246 O O . LEU A 1 159 ? -20.426 -4.025 12.866 1.00 79.75 159 LEU A O 1
ATOM 1250 N N . LYS A 1 160 ? -19.713 -1.923 13.200 1.00 79.69 160 LYS A N 1
ATOM 1251 C CA . LYS A 1 160 ? -20.395 -1.754 14.488 1.00 79.69 160 LYS A CA 1
ATOM 1252 C C . LYS A 1 160 ? -21.913 -1.865 14.326 1.00 79.69 160 LYS A C 1
ATOM 1254 O O . LYS A 1 160 ? -22.550 -2.523 15.147 1.00 79.69 160 LYS A O 1
ATOM 1259 N N . ALA A 1 161 ? -22.483 -1.279 13.273 1.00 79.69 161 ALA A N 1
ATOM 1260 C CA . ALA A 1 161 ? -23.910 -1.367 12.972 1.00 79.69 161 ALA A CA 1
ATOM 1261 C C . ALA A 1 161 ? -24.347 -2.809 12.670 1.00 79.69 161 ALA A C 1
ATOM 1263 O O . ALA A 1 161 ? -25.313 -3.276 13.267 1.00 79.69 161 ALA A O 1
ATOM 1264 N N . ILE A 1 162 ? -23.595 -3.542 11.842 1.00 82.69 162 ILE A N 1
ATOM 1265 C CA . ILE A 1 162 ? -23.878 -4.955 11.528 1.00 82.69 162 ILE A CA 1
ATOM 1266 C C . ILE A 1 162 ? -23.776 -5.824 12.785 1.00 82.69 162 ILE A C 1
ATOM 1268 O O . ILE A 1 162 ? -24.668 -6.619 13.071 1.00 82.69 162 ILE A O 1
ATOM 1272 N N . ARG A 1 163 ? -22.720 -5.638 13.584 1.00 76.19 163 ARG A N 1
ATOM 1273 C CA . ARG A 1 163 ? -22.528 -6.389 14.829 1.00 76.19 163 ARG A CA 1
ATOM 1274 C C . ARG A 1 163 ? -23.645 -6.121 15.836 1.00 76.19 163 ARG A C 1
ATOM 1276 O O . ARG A 1 163 ? -24.096 -7.040 16.504 1.00 76.19 163 ARG A O 1
ATOM 1283 N N . THR A 1 164 ? -24.099 -4.875 15.941 1.00 78.94 164 THR A N 1
ATOM 1284 C CA . THR A 1 164 ? -25.197 -4.508 16.849 1.00 78.94 164 THR A CA 1
ATOM 1285 C C . THR A 1 164 ? -26.545 -5.026 16.342 1.00 78.94 164 THR A C 1
ATOM 1287 O O . THR A 1 164 ? -27.393 -5.393 17.149 1.00 78.94 164 THR A O 1
ATOM 1290 N N . ALA A 1 165 ? -26.737 -5.100 15.022 1.00 77.75 165 ALA A N 1
ATOM 1291 C CA . ALA A 1 165 ? -27.932 -5.683 14.421 1.00 77.75 165 ALA A CA 1
ATOM 1292 C C . ALA A 1 165 ? -28.032 -7.192 14.697 1.00 77.75 165 ALA A C 1
ATOM 1294 O O . ALA A 1 165 ? -29.094 -7.645 15.107 1.00 77.75 165 ALA A O 1
ATOM 1295 N N . GLY A 1 166 ? -26.926 -7.937 14.583 1.00 71.88 166 GLY A N 1
ATOM 1296 C CA . GLY A 1 166 ? -26.906 -9.378 14.877 1.00 71.88 166 GLY A CA 1
ATOM 1297 C C . GLY A 1 166 ? -27.090 -9.726 16.361 1.00 71.88 166 GLY A C 1
ATOM 1298 O O . GLY A 1 166 ? -27.698 -10.733 16.689 1.00 71.88 166 GLY A O 1
ATOM 1299 N N . VAL A 1 167 ? -26.631 -8.874 17.285 1.00 66.00 167 VAL A N 1
ATOM 1300 C CA . VAL A 1 167 ? -26.800 -9.107 18.739 1.00 66.00 167 VAL A CA 1
ATOM 1301 C C . VAL A 1 167 ? -28.230 -8.805 19.216 1.00 66.00 167 VAL A C 1
ATOM 1303 O O . VAL A 1 167 ? -28.656 -9.281 20.267 1.00 66.00 167 VAL A O 1
ATOM 1306 N N . LYS A 1 168 ? -29.008 -8.026 18.456 1.00 56.00 168 LYS A N 1
ATOM 1307 C CA . LYS A 1 168 ? -30.387 -7.683 18.833 1.00 56.00 168 LYS A CA 1
ATOM 1308 C C . LYS A 1 168 ? -31.364 -8.859 18.682 1.00 56.00 168 LYS A C 1
ATOM 1310 O O . LYS A 1 168 ? -32.412 -8.828 19.320 1.00 56.00 168 L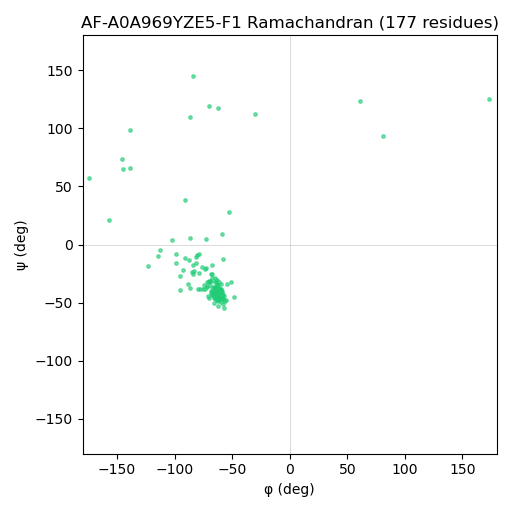YS A O 1
ATOM 1315 N N . GLU A 1 169 ? -31.022 -9.877 17.892 1.00 54.09 169 GLU A N 1
ATOM 1316 C CA . GLU A 1 169 ? -31.864 -11.060 17.653 1.00 54.09 169 GLU A CA 1
ATOM 1317 C C . GLU A 1 169 ? -31.879 -12.038 18.841 1.00 54.09 169 GLU A C 1
ATOM 1319 O O . GLU A 1 169 ? -32.950 -12.500 19.234 1.00 54.09 169 GLU A O 1
ATOM 1324 N N . GLU A 1 170 ? -30.748 -12.253 19.525 1.00 52.12 170 GLU A N 1
ATOM 1325 C CA . GLU A 1 170 ? -30.683 -13.197 20.659 1.00 52.12 170 GLU A CA 1
ATOM 1326 C C . GLU A 1 170 ? -31.552 -12.771 21.856 1.00 52.12 170 GLU A C 1
ATOM 1328 O O . GLU A 1 170 ? -32.069 -13.607 22.600 1.00 52.12 170 GLU A O 1
ATOM 1333 N N . HIS A 1 171 ? -31.769 -11.466 22.040 1.00 51.38 171 HIS A N 1
ATOM 1334 C CA . HIS A 1 171 ? -32.624 -10.953 23.115 1.00 51.38 171 HIS A CA 1
ATOM 1335 C C . HIS A 1 171 ? -34.126 -10.991 22.798 1.00 51.38 171 HIS A C 1
ATOM 1337 O O . HIS A 1 171 ? -34.934 -10.858 23.723 1.00 51.38 171 HIS A O 1
ATOM 1343 N N . PHE A 1 172 ? -34.506 -11.159 21.529 1.00 52.56 172 PHE A N 1
ATOM 1344 C CA . PHE A 1 172 ? -35.902 -11.335 21.123 1.00 52.56 172 PHE A CA 1
ATOM 1345 C C . PHE A 1 172 ? -36.320 -12.804 21.145 1.00 52.56 172 PHE A C 1
ATOM 1347 O O . PHE A 1 172 ? -37.450 -13.103 21.522 1.00 52.56 172 PHE A O 1
ATOM 1354 N N . GLU A 1 173 ? -35.411 -13.722 20.825 1.00 52.91 173 GLU A N 1
ATOM 1355 C CA . GLU A 1 173 ? -35.714 -15.155 20.815 1.00 52.91 173 GLU A CA 1
ATOM 1356 C C . GLU A 1 173 ? -35.819 -15.735 22.231 1.00 52.91 173 GLU A C 1
ATOM 1358 O O . GLU A 1 173 ? -36.718 -16.521 22.515 1.00 52.91 173 GLU A O 1
ATOM 1363 N N . LYS A 1 174 ? -35.007 -15.242 23.176 1.00 51.50 174 LYS A N 1
ATOM 1364 C CA . LYS A 1 174 ? -35.099 -15.654 24.586 1.00 51.50 174 LYS A CA 1
ATOM 1365 C C . LYS A 1 174 ? -36.390 -15.200 25.274 1.00 51.50 174 LYS A C 1
ATOM 1367 O O . LYS A 1 174 ? -36.873 -15.881 26.161 1.00 51.50 174 LYS A O 1
ATOM 1372 N N . ARG A 1 175 ? -36.980 -14.079 24.840 1.00 53.28 175 ARG A N 1
ATOM 1373 C CA . ARG A 1 175 ? -38.240 -13.558 25.399 1.00 53.28 175 ARG A CA 1
ATOM 1374 C C . ARG A 1 175 ? -39.496 -14.251 24.863 1.00 53.28 175 ARG A C 1
ATOM 1376 O O . ARG A 1 175 ? -40.570 -13.987 25.372 1.00 53.28 175 ARG A O 1
ATOM 1383 N N . ARG A 1 176 ? -39.369 -15.098 23.838 1.00 54.12 176 ARG A N 1
ATOM 1384 C CA . ARG A 1 176 ? -40.490 -15.817 23.208 1.00 54.12 176 ARG A CA 1
ATOM 1385 C C . ARG A 1 176 ? -40.649 -17.256 23.706 1.00 54.12 176 ARG A C 1
ATOM 1387 O O . ARG A 1 176 ? -41.591 -17.924 23.308 1.00 54.12 176 ARG A O 1
ATOM 1394 N N . ILE A 1 177 ? -39.688 -17.742 24.491 1.00 57.66 177 ILE A N 1
ATOM 1395 C CA . ILE A 1 177 ? -39.672 -19.100 25.057 1.00 57.66 177 ILE A CA 1
ATOM 1396 C C . ILE A 1 177 ? -40.174 -19.084 26.517 1.00 57.66 177 ILE A C 1
ATOM 1398 O O . ILE A 1 177 ? -40.551 -20.127 27.042 1.00 57.66 177 ILE A O 1
ATOM 1402 N N . ASP A 1 178 ? -40.226 -17.899 27.136 1.00 56.12 178 ASP A N 1
ATOM 1403 C CA . ASP A 1 178 ? -40.637 -17.691 28.530 1.00 56.12 178 ASP A CA 1
ATOM 1404 C C . ASP A 1 178 ? -42.090 -17.157 28.678 1.00 56.12 178 ASP A C 1
ATOM 1406 O O . ASP A 1 178 ? -42.516 -16.906 29.806 1.00 56.12 178 ASP A O 1
ATOM 1410 N N . ASP A 1 179 ? -42.838 -17.009 27.571 1.00 48.84 179 ASP A N 1
ATOM 1411 C CA . ASP A 1 179 ? -44.286 -16.691 27.507 1.00 48.84 179 ASP A CA 1
ATOM 1412 C C . ASP A 1 179 ? -45.073 -17.891 26.943 1.00 48.84 179 ASP A C 1
ATOM 1414 O O . ASP A 1 179 ? -46.205 -18.147 27.418 1.00 48.84 179 ASP A O 1
#

Sequence (179 aa):
MIKEEISGLACKILSVFLIIQGVSAIANVLTYYITSPNIGNKYPGNIFFPLIFYVLLGILLWIFSNKLSKMMTKKESSDDSNENTKITPNDIQRISFSVLGLFFLVNSIPPIISGLTNYYAAHQFDSSIRWIPNVAGYATQFIIGLFILIGSQGLVNLLKAIRTAGVKEEHFEKRRIDD

Mean predicted aligned error: 12.7 Å

Radius of gyration: 22.77 Å; Cα contacts (8 Å, |Δi|>4): 118; chains: 1; bounding box: 65×36×63 Å